Protein AF-A0A850PLF6-F1 (afdb_monomer)

Solvent-accessible surface area (backbone atoms only — not comparable to full-atom values): 18484 Å² total; per-residue (Å²): 132,79,55,67,37,75,74,41,68,68,59,59,70,62,49,49,52,43,30,33,49,17,45,71,61,31,77,60,80,58,26,70,63,42,65,50,71,28,70,61,78,73,41,82,42,82,77,42,63,55,25,41,52,63,44,75,34,45,38,42,48,78,48,74,47,96,87,49,32,36,40,39,39,40,37,43,36,41,33,31,36,31,69,86,13,52,52,32,34,38,37,38,35,43,34,40,36,28,41,69,87,70,45,76,76,46,52,52,53,50,73,50,76,45,72,62,47,74,66,59,40,41,59,46,18,34,41,78,37,72,78,55,100,69,38,33,61,35,63,48,57,73,48,102,78,72,50,37,61,65,74,40,62,38,46,37,48,36,48,46,53,50,36,51,27,39,33,71,48,46,58,88,81,35,79,54,61,77,74,67,84,80,44,71,67,64,52,55,52,52,53,49,52,53,51,50,53,52,50,51,52,51,50,50,55,50,50,54,51,52,53,55,50,50,53,51,52,53,53,51,52,52,54,48,54,51,52,52,49,51,54,53,52,52,44,49,71,70,53,78,48,98,59,78,64,90,65,54,66,58,54,54,50,48,51,54,52,53,49,53,52,48,56,54,50,49,60,72,75,72,53,89,84,65,64,65,55,55,54,49,25,52,51,52,26,48,52,46,48,52,52,49,62,66,70,56,75,77,62,88,91,64,80,81,68,63,58,67,59,50,49,24,55,51,49,24,53,50,55,36,52,53,56,61,53,65,75,67,61,91,84,128

Radius of gyration: 38.42 Å; Cα contacts (8 Å, |Δi|>4): 429; chains: 1; bounding box: 70×79×109 Å

Foldseek 3Di:
DDALAVPFDDPVVVLLVLLQLLLVQFPDFFFAFAWDAQPQVRDIDTFGHGWFFLDKKKFWDWDADPQGKIKIKIKIWTFTADSNSFTKIKIWIWIWIAHNVRDTPDIDIDMDMDGDDLVNLQQLQADQDDPDPGGMSHQDPDDPPGGHHGNDSHGNPRSSVSSVCSNVNNCPNGPPHPPHPPPVSVVVVVVVVVVVVVVVVVVVVVVVVVVVVVVVVVVVVVVLVVVVVVLVVVQCVPVVDDDRDPPSVVLNVVCVVLVVVVVVVCCVPQHPDPVVLVVVLVVQLVVQVVVCVVVVPPDDDDDPPCVSNVVSSVVSVVSSVVVSVVVPDPDD

Organism: NCBI:txid659824

Structure (mmCIF, N/CA/C/O backbone):
data_AF-A0A850PLF6-F1
#
_entry.id   AF-A0A850PLF6-F1
#
loop_
_atom_site.group_PDB
_atom_site.id
_atom_site.type_symbol
_atom_site.label_atom_id
_atom_site.label_alt_id
_atom_site.label_comp_id
_atom_site.label_asym_id
_atom_site.label_entity_id
_atom_site.label_seq_id
_atom_site.pdbx_PDB_ins_code
_atom_site.Cartn_x
_atom_site.Cartn_y
_atom_site.Cartn_z
_atom_site.occupancy
_atom_site.B_iso_or_equiv
_atom_site.auth_seq_id
_atom_site.auth_comp_id
_atom_site.auth_asym_id
_atom_site.auth_atom_id
_atom_site.pdbx_PDB_model_num
ATOM 1 N N . MET A 1 1 ? -12.782 1.672 40.488 1.00 55.28 1 MET A N 1
ATOM 2 C CA . MET A 1 1 ? -13.134 0.470 39.700 1.00 55.28 1 MET A CA 1
ATOM 3 C C . MET A 1 1 ? -12.798 0.773 38.252 1.00 55.28 1 MET A C 1
ATOM 5 O O . MET A 1 1 ? -13.315 1.761 37.753 1.00 55.28 1 MET A O 1
ATOM 9 N N . GLY A 1 2 ? -11.899 0.010 37.623 1.00 65.19 2 GLY A N 1
ATOM 10 C CA . GLY A 1 2 ? -11.526 0.240 36.222 1.00 65.19 2 GLY A CA 1
ATOM 11 C C . GLY A 1 2 ? -12.644 -0.142 35.248 1.00 65.19 2 GLY A C 1
ATOM 12 O O . GLY A 1 2 ? -13.463 -1.028 35.544 1.00 65.19 2 GLY A O 1
ATOM 13 N N . SER A 1 3 ? -12.693 0.525 34.096 1.00 80.19 3 SER A N 1
ATOM 14 C CA . SER A 1 3 ? -13.673 0.237 33.039 1.00 80.19 3 SER A CA 1
ATOM 15 C C . SER A 1 3 ? -13.569 -1.220 32.543 1.00 80.19 3 SER A C 1
ATOM 17 O O . SER A 1 3 ? -12.580 -1.915 32.790 1.00 80.19 3 SER A O 1
ATOM 19 N N . SER A 1 4 ? -14.614 -1.738 31.877 1.00 84.00 4 SER A N 1
ATOM 20 C CA . SER A 1 4 ? -14.550 -3.072 31.235 1.00 84.00 4 SER A CA 1
ATOM 21 C C . SER A 1 4 ? -13.393 -3.148 30.233 1.00 84.00 4 SER A C 1
ATOM 23 O O . SER A 1 4 ? -12.669 -4.140 30.185 1.00 84.00 4 SER A O 1
ATOM 25 N N . TYR A 1 5 ? -13.177 -2.054 29.504 1.00 86.94 5 TYR A N 1
ATOM 26 C CA . TYR A 1 5 ? -12.120 -1.920 28.514 1.00 86.94 5 TYR A CA 1
ATOM 27 C C . TYR A 1 5 ? -10.721 -2.020 29.135 1.00 86.94 5 TYR A C 1
ATOM 29 O O . TYR A 1 5 ? -9.903 -2.820 28.678 1.00 86.94 5 TYR A O 1
ATOM 37 N N . GLU A 1 6 ? -10.460 -1.290 30.228 1.00 85.06 6 GLU A N 1
ATOM 38 C CA . GLU A 1 6 ? -9.182 -1.343 30.959 1.00 85.06 6 GLU A CA 1
ATOM 39 C C . GLU A 1 6 ? -8.822 -2.760 31.415 1.00 85.06 6 GLU A C 1
ATOM 41 O O . GLU A 1 6 ? -7.654 -3.146 31.370 1.00 85.06 6 GLU A O 1
ATOM 46 N N . ARG A 1 7 ? -9.830 -3.543 31.819 1.00 88.75 7 ARG A N 1
ATOM 47 C CA . ARG A 1 7 ? -9.666 -4.928 32.281 1.00 88.75 7 ARG A CA 1
ATOM 48 C C . ARG A 1 7 ? -9.483 -5.940 31.148 1.00 88.75 7 ARG A C 1
ATOM 50 O O . ARG A 1 7 ? -9.015 -7.047 31.410 1.00 88.75 7 ARG A O 1
ATOM 57 N N . SER A 1 8 ? -9.841 -5.587 29.915 1.00 90.88 8 SER A N 1
ATOM 58 C CA . SER A 1 8 ? -9.679 -6.471 28.760 1.00 90.88 8 SER A CA 1
ATOM 59 C C . SER A 1 8 ? -8.217 -6.554 28.297 1.00 90.88 8 SER A C 1
ATOM 61 O O . SER A 1 8 ? -7.423 -5.625 28.494 1.00 90.88 8 SER A O 1
ATOM 63 N N . ARG A 1 9 ? -7.854 -7.681 27.676 1.00 92.38 9 ARG A N 1
ATOM 64 C CA . ARG A 1 9 ? -6.558 -7.895 27.017 1.00 92.38 9 ARG A CA 1
ATOM 65 C C . ARG A 1 9 ? -6.772 -7.951 25.512 1.00 92.38 9 ARG A C 1
ATOM 67 O O . ARG A 1 9 ? -7.780 -8.493 25.070 1.00 92.38 9 ARG A O 1
ATOM 74 N N . LEU A 1 10 ? -5.827 -7.392 24.763 1.00 93.56 10 LEU A N 1
ATOM 75 C CA . LEU A 1 10 ? -5.796 -7.548 23.318 1.00 93.56 10 LEU A CA 1
ATOM 76 C C . LEU A 1 10 ? -5.342 -8.976 22.989 1.00 93.56 10 LEU A C 1
ATOM 78 O O . LEU A 1 10 ? -4.284 -9.401 23.450 1.00 93.56 10 LEU A O 1
ATOM 82 N N . ASP A 1 11 ? -6.139 -9.702 22.210 1.00 95.81 11 ASP A N 1
ATOM 83 C CA . ASP A 1 11 ? -5.764 -11.001 21.647 1.00 95.81 11 ASP A CA 1
ATOM 84 C C . ASP A 1 11 ? -5.216 -10.796 20.232 1.00 95.81 11 ASP A C 1
ATOM 86 O O . ASP A 1 11 ? -5.907 -10.962 19.226 1.00 95.81 11 ASP A O 1
ATOM 90 N N . GLN A 1 12 ? -3.969 -10.335 20.166 1.00 94.00 12 GLN A N 1
ATOM 91 C CA . GLN A 1 12 ? -3.316 -10.028 18.899 1.00 94.00 12 GLN A CA 1
ATOM 92 C C . GLN A 1 12 ? -3.208 -11.244 17.959 1.00 94.00 12 GLN A C 1
ATOM 94 O O . GLN A 1 12 ? -3.542 -11.084 16.784 1.00 94.00 12 GLN A O 1
ATOM 99 N N . PRO A 1 13 ? -2.856 -12.461 18.426 1.00 96.56 13 PRO A N 1
ATOM 100 C CA . PRO A 1 13 ? -2.861 -13.645 17.567 1.00 96.56 13 PRO A CA 1
ATOM 101 C C . PRO A 1 13 ? -4.221 -13.924 16.916 1.00 96.56 13 PRO A C 1
ATOM 103 O O . PRO A 1 13 ? -4.273 -14.294 15.743 1.00 96.56 13 PRO A O 1
ATOM 106 N N . ALA A 1 14 ? -5.330 -13.725 17.638 1.00 97.12 14 ALA A N 1
ATOM 107 C CA . ALA A 1 14 ? -6.665 -13.898 17.067 1.00 97.12 14 ALA A CA 1
ATOM 108 C C . ALA A 1 14 ? -6.969 -12.861 15.972 1.00 97.12 14 ALA A C 1
ATOM 110 O O . ALA A 1 14 ? -7.524 -13.215 14.928 1.00 97.12 14 ALA A O 1
ATOM 111 N N . VAL A 1 15 ? -6.572 -11.601 16.181 1.00 97.50 15 VAL A N 1
ATOM 112 C CA . VAL A 1 15 ? -6.724 -10.520 15.191 1.00 97.50 15 VAL A CA 1
ATOM 113 C C . VAL A 1 15 ? -5.896 -10.807 13.935 1.00 97.50 15 VAL A C 1
ATOM 115 O O . VAL A 1 15 ? -6.415 -10.715 12.822 1.00 97.50 15 VAL A O 1
ATOM 118 N N . GLU A 1 16 ? -4.636 -11.211 14.093 1.00 97.19 16 GLU A N 1
ATOM 119 C CA . GLU A 1 16 ? -3.743 -11.558 12.980 1.00 97.19 16 GLU A CA 1
ATOM 120 C C . GLU A 1 16 ? -4.257 -12.771 12.195 1.00 97.19 16 GLU A C 1
ATOM 122 O O . GLU A 1 16 ? -4.298 -12.752 10.963 1.00 97.19 16 GLU A O 1
ATOM 127 N N . HIS A 1 17 ? -4.722 -13.810 12.891 1.00 98.12 17 HIS A N 1
ATOM 128 C CA . HIS A 1 17 ? -5.338 -14.971 12.253 1.00 98.12 17 HIS A CA 1
ATOM 129 C C . HIS A 1 17 ? -6.597 -14.585 11.461 1.00 98.12 17 HIS A C 1
ATOM 131 O O . HIS A 1 17 ? -6.783 -15.033 10.326 1.00 98.12 17 HIS A O 1
ATOM 137 N N . LEU A 1 18 ? -7.450 -13.716 12.012 1.00 98.44 18 LEU A N 1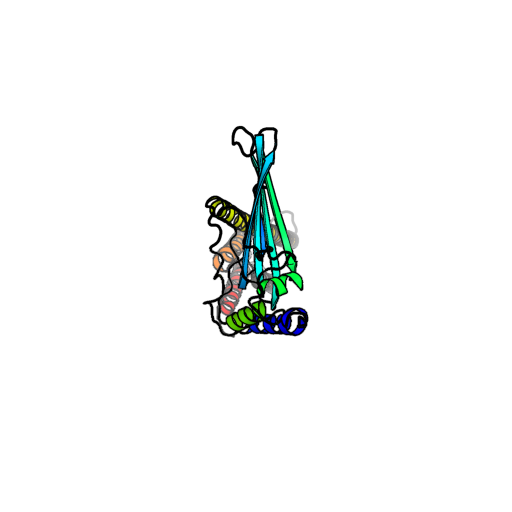
ATOM 138 C CA . LEU A 1 18 ? -8.633 -13.230 11.306 1.00 98.44 18 LEU A CA 1
ATOM 139 C C . LEU A 1 18 ? -8.262 -12.391 10.075 1.00 98.44 18 LEU A C 1
ATOM 141 O O . LEU A 1 18 ? -8.912 -12.530 9.040 1.00 98.44 18 LEU A O 1
ATOM 145 N N . ALA A 1 19 ? -7.210 -11.574 10.147 1.00 98.06 19 ALA A N 1
ATOM 146 C CA . ALA A 1 19 ? -6.714 -10.815 9.001 1.00 98.06 19 ALA A CA 1
ATOM 147 C C . ALA A 1 19 ? -6.241 -11.735 7.864 1.00 98.06 19 ALA A C 1
ATOM 149 O O . ALA A 1 19 ? -6.588 -11.511 6.702 1.00 98.06 19 ALA A O 1
ATOM 150 N N . GLN A 1 20 ? -5.544 -12.827 8.194 1.00 98.31 20 GLN A N 1
ATOM 151 C CA . GLN A 1 20 ? -5.157 -13.854 7.221 1.00 98.31 20 GLN A CA 1
ATOM 152 C C . GLN A 1 20 ? -6.365 -14.544 6.584 1.00 98.31 20 GLN A C 1
ATOM 154 O O . GLN A 1 20 ? -6.385 -14.754 5.369 1.00 98.31 20 GLN A O 1
ATOM 159 N N . LEU A 1 21 ? -7.385 -14.887 7.377 1.00 98.19 21 LEU A N 1
ATOM 160 C CA . LEU A 1 21 ? -8.622 -15.459 6.846 1.00 98.19 21 LEU A CA 1
ATOM 161 C C . LEU A 1 21 ? -9.345 -14.470 5.928 1.00 98.19 21 LEU A C 1
ATOM 163 O O . LEU A 1 21 ? -9.740 -14.845 4.824 1.00 98.19 21 LEU A O 1
ATOM 167 N N . ALA A 1 22 ? -9.478 -13.213 6.354 1.00 97.50 22 ALA A N 1
ATOM 168 C CA . ALA A 1 22 ? -10.126 -12.163 5.579 1.00 97.50 22 ALA A CA 1
ATOM 169 C C . ALA A 1 22 ? -9.425 -11.954 4.231 1.00 97.50 22 ALA A C 1
ATOM 171 O O . ALA A 1 22 ? -10.089 -11.988 3.201 1.00 97.50 22 ALA A O 1
ATOM 172 N N . ALA A 1 23 ? -8.093 -11.843 4.215 1.00 96.69 23 ALA A N 1
ATOM 173 C CA . ALA A 1 23 ? -7.316 -11.659 2.988 1.00 96.69 23 ALA A CA 1
ATOM 174 C C . ALA A 1 23 ? -7.468 -12.816 1.984 1.00 96.69 23 ALA A C 1
ATOM 176 O O . ALA A 1 23 ? -7.440 -12.596 0.775 1.00 96.69 23 ALA A O 1
ATOM 177 N N . ARG A 1 24 ? -7.637 -14.053 2.470 1.00 96.75 24 ARG A N 1
ATOM 178 C CA . ARG A 1 24 ? -7.756 -15.247 1.617 1.00 96.75 24 ARG A CA 1
ATOM 179 C C . ARG A 1 24 ? -9.170 -15.498 1.104 1.00 96.75 24 ARG A C 1
ATOM 181 O O . ARG A 1 24 ? -9.320 -16.028 0.008 1.00 96.75 24 ARG A O 1
ATOM 188 N N . ALA A 1 25 ? -10.184 -15.189 1.909 1.00 96.44 25 ALA A N 1
ATOM 189 C CA . ALA A 1 25 ? -11.566 -15.589 1.644 1.00 96.44 25 ALA A CA 1
ATOM 190 C C . ALA A 1 25 ? -12.487 -14.431 1.233 1.00 96.44 25 ALA A C 1
ATOM 192 O O . ALA A 1 25 ? -13.608 -14.683 0.790 1.00 96.44 25 ALA A O 1
ATOM 193 N N . THR A 1 26 ? -12.049 -13.175 1.367 1.00 96.19 26 THR A N 1
ATOM 194 C CA . THR A 1 26 ? -12.872 -12.024 0.986 1.00 96.19 26 THR A CA 1
ATOM 195 C C . THR A 1 26 ? -13.175 -11.999 -0.513 1.00 96.19 26 THR A C 1
ATOM 197 O O . THR A 1 26 ? -12.315 -12.252 -1.354 1.00 96.19 26 THR A O 1
ATOM 200 N N . SER A 1 27 ? -14.407 -11.623 -0.856 1.00 94.44 27 SER A N 1
ATOM 201 C CA . SER A 1 27 ? -14.807 -11.288 -2.226 1.00 94.44 27 SER A CA 1
ATOM 202 C C . SER A 1 27 ? -14.593 -9.808 -2.568 1.00 94.44 27 SER A C 1
ATOM 204 O O . SER A 1 27 ? -14.878 -9.391 -3.692 1.00 94.44 27 SER A O 1
ATOM 206 N N . VAL A 1 28 ? -14.151 -8.981 -1.611 1.00 93.00 28 VAL A N 1
ATOM 207 C CA . VAL A 1 28 ? -13.899 -7.554 -1.844 1.00 93.00 28 VAL A CA 1
ATOM 208 C C . VAL A 1 28 ? -12.662 -7.415 -2.722 1.00 93.00 28 VAL A C 1
ATOM 210 O O . VAL A 1 28 ? -11.604 -7.959 -2.418 1.00 93.00 28 VAL A O 1
ATOM 213 N N . THR A 1 29 ? -12.765 -6.653 -3.808 1.00 92.44 29 THR A N 1
ATOM 214 C CA . THR A 1 29 ? -11.599 -6.362 -4.652 1.00 92.44 29 THR A CA 1
ATOM 215 C C . THR A 1 29 ? -10.624 -5.457 -3.889 1.00 92.44 29 THR A C 1
ATOM 217 O O . THR A 1 29 ? -11.064 -4.425 -3.373 1.00 92.44 29 THR A O 1
ATOM 220 N N . PRO A 1 30 ? -9.325 -5.804 -3.795 1.00 92.56 30 PRO A N 1
ATOM 221 C CA . PRO A 1 30 ? -8.354 -4.952 -3.123 1.00 92.56 30 PRO A CA 1
ATOM 222 C C . PRO A 1 30 ? -8.211 -3.616 -3.856 1.00 92.56 30 PRO A C 1
ATOM 224 O O . PRO A 1 30 ? -8.282 -3.545 -5.087 1.00 92.56 30 PRO A O 1
ATOM 227 N N . ALA A 1 31 ? -7.966 -2.557 -3.090 1.00 89.31 31 ALA A N 1
ATOM 228 C CA . ALA A 1 31 ? -7.541 -1.279 -3.624 1.00 89.31 31 ALA A CA 1
ATOM 229 C C . ALA A 1 31 ? -6.233 -1.454 -4.418 1.00 89.31 31 ALA A C 1
ATOM 231 O O . ALA A 1 31 ? -5.409 -2.322 -4.093 1.00 89.31 31 ALA A O 1
ATOM 232 N N . PRO A 1 32 ? -6.024 -0.644 -5.471 1.00 87.06 32 PRO A N 1
ATOM 233 C CA . PRO A 1 32 ? -4.774 -0.660 -6.207 1.00 87.06 32 PRO A CA 1
ATOM 234 C C . PRO A 1 32 ? -3.614 -0.181 -5.322 1.00 87.06 32 PRO A C 1
ATOM 236 O O . PRO A 1 32 ? -3.776 0.230 -4.177 1.00 87.06 32 PRO A O 1
ATOM 239 N N . VAL A 1 33 ? -2.414 -0.236 -5.887 1.00 88.62 33 VAL A N 1
ATOM 240 C CA . VAL A 1 33 ? -1.171 0.192 -5.241 1.00 88.62 33 VAL A CA 1
ATOM 241 C C . VAL A 1 33 ? -1.285 1.627 -4.691 1.00 88.62 33 VAL A C 1
ATOM 243 O O . VAL A 1 33 ? -1.649 2.534 -5.444 1.00 88.62 33 VAL A O 1
ATOM 246 N N . LEU A 1 34 ? -0.934 1.835 -3.414 1.00 89.12 34 LEU A N 1
ATOM 247 C CA . LEU A 1 34 ? -0.814 3.167 -2.807 1.00 89.12 34 LEU A CA 1
ATOM 248 C C . LEU A 1 34 ? 0.521 3.793 -3.212 1.00 89.12 34 LEU A C 1
ATOM 250 O O . LEU A 1 34 ? 1.583 3.207 -2.982 1.00 89.12 34 LEU A O 1
ATOM 254 N N . ASN A 1 35 ? 0.467 4.993 -3.783 1.00 89.50 35 ASN A N 1
ATOM 255 C CA . ASN A 1 35 ? 1.635 5.723 -4.267 1.00 89.50 35 ASN A CA 1
ATOM 256 C C . ASN A 1 35 ? 1.516 7.199 -3.893 1.00 89.50 35 ASN A C 1
ATOM 258 O O . ASN A 1 35 ? 0.404 7.710 -3.775 1.00 89.50 35 ASN A O 1
ATOM 262 N N . TYR A 1 36 ? 2.651 7.887 -3.829 1.00 87.94 36 TYR A N 1
ATOM 263 C CA . TYR A 1 36 ? 2.704 9.347 -3.806 1.00 87.94 36 TYR A CA 1
ATOM 264 C C . TYR A 1 36 ? 3.837 9.861 -4.703 1.00 87.94 36 TYR A C 1
ATOM 266 O O . TYR A 1 36 ? 4.685 9.094 -5.174 1.00 87.94 36 TYR A O 1
ATOM 274 N N . VAL A 1 37 ? 3.821 11.165 -4.974 1.00 86.56 37 VAL A N 1
ATOM 275 C CA . VAL A 1 37 ? 4.911 11.861 -5.665 1.00 86.56 37 VAL A CA 1
ATOM 276 C C . VA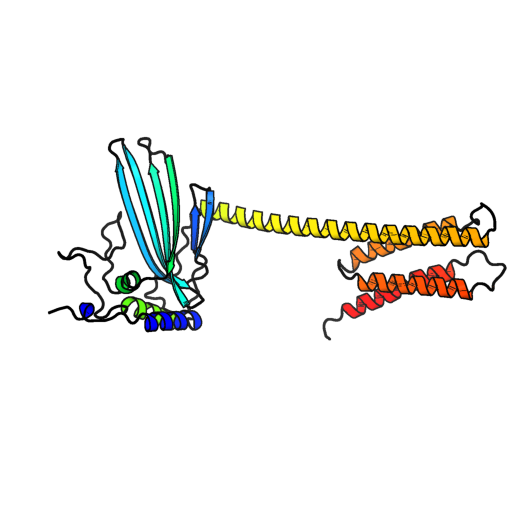L A 1 37 ? 5.777 12.506 -4.607 1.00 86.56 37 VAL A C 1
ATOM 278 O O . VAL A 1 37 ? 5.289 13.344 -3.862 1.00 86.56 37 VAL A O 1
ATOM 281 N N . ASN A 1 38 ? 7.056 12.149 -4.579 1.00 87.56 38 ASN A N 1
ATOM 282 C CA . ASN A 1 38 ? 8.027 12.917 -3.825 1.00 87.56 38 ASN A CA 1
ATOM 283 C C . ASN A 1 38 ? 8.369 14.169 -4.639 1.00 87.56 38 ASN A C 1
ATOM 285 O O . ASN A 1 38 ? 9.074 14.080 -5.647 1.00 87.56 38 ASN A O 1
ATOM 289 N N . ARG A 1 39 ? 7.830 15.322 -4.243 1.00 85.25 39 ARG A N 1
ATOM 290 C CA . ARG A 1 39 ? 7.983 16.612 -4.928 1.00 85.25 39 ARG A CA 1
ATOM 291 C C . ARG A 1 39 ? 9.397 17.161 -4.809 1.00 85.25 39 ARG A C 1
ATOM 293 O O . ARG A 1 39 ? 9.897 17.733 -5.778 1.00 85.25 39 ARG A O 1
ATOM 300 N N . GLY A 1 40 ? 10.057 16.933 -3.673 1.00 84.12 40 GLY A N 1
ATOM 301 C CA . GLY A 1 40 ? 11.459 17.303 -3.467 1.00 84.12 40 GLY A CA 1
ATOM 302 C C . GLY A 1 40 ? 12.395 16.580 -4.440 1.00 84.12 40 GLY A C 1
ATOM 303 O O . GLY A 1 40 ? 13.249 17.198 -5.074 1.00 84.12 40 GLY A O 1
ATOM 304 N N . GLU A 1 41 ? 12.184 15.278 -4.631 1.00 86.19 41 GLU A N 1
ATOM 305 C CA . GLU A 1 41 ? 13.008 14.423 -5.497 1.00 86.19 41 GLU A CA 1
ATOM 306 C C . GLU A 1 41 ? 12.457 14.265 -6.926 1.00 86.19 41 GLU A C 1
ATOM 308 O O . GLU A 1 41 ? 13.108 13.667 -7.783 1.00 86.19 41 GLU A O 1
ATOM 313 N N . LYS A 1 42 ? 11.258 14.792 -7.196 1.00 84.25 42 LYS A N 1
ATOM 314 C CA . LYS A 1 42 ? 10.525 14.690 -8.471 1.00 84.25 42 LYS A CA 1
ATOM 315 C C . LYS A 1 42 ? 10.375 13.252 -8.984 1.00 84.25 42 LYS A C 1
ATOM 317 O O . LYS A 1 42 ? 10.522 12.999 -10.182 1.00 84.25 42 LYS A O 1
ATOM 322 N N . ARG A 1 43 ? 10.074 12.304 -8.094 1.00 84.75 43 ARG A N 1
ATOM 323 C CA . ARG A 1 43 ? 9.902 10.882 -8.444 1.00 84.75 43 ARG A CA 1
ATOM 324 C C . ARG A 1 43 ? 8.631 10.281 -7.866 1.00 84.75 43 ARG A C 1
ATOM 326 O O . ARG A 1 43 ? 8.082 10.794 -6.893 1.00 84.75 43 ARG A O 1
ATOM 333 N N . TYR A 1 44 ? 8.216 9.146 -8.423 1.00 83.81 44 TYR A N 1
ATOM 334 C CA . TYR A 1 44 ? 7.196 8.316 -7.795 1.00 83.81 44 TYR A CA 1
ATOM 335 C C . TYR A 1 44 ? 7.769 7.430 -6.726 1.00 83.81 44 TYR A C 1
ATOM 337 O O . TYR A 1 44 ? 8.840 6.837 -6.872 1.00 83.81 44 TYR A O 1
ATOM 345 N N . VAL A 1 45 ? 6.960 7.267 -5.693 1.00 88.31 45 VAL A N 1
ATOM 346 C CA . VAL A 1 45 ? 7.219 6.308 -4.645 1.00 88.31 45 VAL A CA 1
ATOM 347 C C . VAL A 1 45 ? 5.988 5.433 -4.486 1.00 88.31 45 VAL A C 1
ATOM 349 O O . VAL A 1 45 ? 4.880 5.900 -4.217 1.00 88.31 45 VAL A O 1
ATOM 352 N N . ARG A 1 46 ? 6.200 4.136 -4.688 1.00 91.19 46 ARG A N 1
ATOM 353 C CA . ARG A 1 46 ? 5.224 3.091 -4.398 1.00 91.19 46 ARG A CA 1
ATOM 354 C C . ARG A 1 46 ? 5.361 2.705 -2.929 1.00 91.19 46 ARG A C 1
ATOM 356 O O . ARG A 1 46 ? 6.435 2.268 -2.530 1.00 91.19 46 ARG A O 1
ATOM 363 N N . VAL A 1 47 ? 4.278 2.829 -2.166 1.00 92.19 47 VAL A N 1
ATOM 364 C CA . VAL A 1 47 ? 4.273 2.616 -0.710 1.00 92.19 47 VAL A CA 1
ATOM 365 C C . VAL A 1 47 ? 3.671 1.261 -0.351 1.00 92.19 47 VAL A C 1
ATOM 367 O O . VAL A 1 47 ? 4.333 0.442 0.276 1.00 92.19 47 VAL A O 1
ATOM 370 N N . LEU A 1 48 ? 2.443 0.980 -0.801 1.00 92.00 48 LEU A N 1
ATOM 371 C CA . LEU A 1 48 ? 1.759 -0.297 -0.552 1.00 92.00 48 LEU A CA 1
ATOM 372 C C . LEU A 1 48 ? 1.380 -0.976 -1.861 1.00 92.00 48 LEU A C 1
ATOM 374 O O . LEU A 1 48 ? 0.957 -0.318 -2.805 1.00 92.00 48 LEU A O 1
ATOM 378 N N . GLY A 1 49 ? 1.485 -2.307 -1.916 1.00 90.88 49 GLY A N 1
ATOM 379 C CA . GLY A 1 49 ? 0.889 -3.114 -2.987 1.00 90.88 49 GLY A CA 1
ATOM 380 C C . GLY A 1 49 ? -0.648 -3.132 -2.947 1.00 90.88 49 GLY A C 1
ATOM 381 O O . GLY A 1 49 ? -1.253 -2.304 -2.270 1.00 90.88 49 GLY A O 1
ATOM 382 N N . PRO A 1 50 ? -1.298 -4.056 -3.678 1.00 93.06 50 PRO A N 1
ATOM 383 C CA . PRO A 1 50 ? -2.737 -4.275 -3.541 1.00 93.06 50 PRO A CA 1
ATOM 384 C C . PRO A 1 50 ? -3.115 -4.574 -2.084 1.00 93.06 50 PRO A C 1
ATOM 386 O O . PRO A 1 50 ? -2.468 -5.405 -1.444 1.00 93.06 50 PRO A O 1
ATOM 389 N N . HIS A 1 51 ? -4.130 -3.886 -1.562 1.00 95.25 51 HIS A N 1
ATOM 390 C CA . HIS A 1 51 ? -4.472 -3.912 -0.135 1.00 95.25 51 HIS A CA 1
ATOM 391 C C . HIS A 1 51 ? -5.964 -3.649 0.109 1.00 95.25 51 HIS A C 1
ATOM 393 O O . HIS A 1 51 ? -6.651 -3.101 -0.748 1.00 95.25 51 HIS A O 1
ATOM 399 N N . TRP A 1 52 ? -6.472 -3.996 1.291 1.00 96.06 52 TRP A N 1
ATOM 400 C CA . TRP A 1 52 ? -7.797 -3.577 1.758 1.00 96.06 52 TRP A CA 1
ATOM 401 C C . TRP A 1 52 ? -7.650 -2.561 2.878 1.00 96.06 52 TRP A C 1
ATOM 403 O O . TRP A 1 52 ? -6.973 -2.820 3.868 1.00 96.06 52 TRP A O 1
ATOM 413 N N . VAL A 1 53 ? -8.282 -1.403 2.716 1.00 94.62 53 VAL A N 1
ATOM 414 C CA . VAL A 1 53 ? -8.217 -0.312 3.690 1.00 94.62 53 VAL A CA 1
ATOM 415 C C . VAL A 1 53 ? -9.194 -0.603 4.823 1.00 94.62 53 VAL A C 1
ATOM 417 O O . VAL A 1 53 ? -10.383 -0.806 4.579 1.00 94.62 53 VAL A O 1
ATOM 420 N N . LEU A 1 54 ? -8.687 -0.611 6.052 1.00 94.75 54 LEU A N 1
ATOM 421 C CA . LEU A 1 54 ? -9.485 -0.703 7.273 1.00 94.75 54 LEU A CA 1
ATOM 422 C C . LEU A 1 54 ? -9.815 0.689 7.804 1.00 94.75 54 LEU 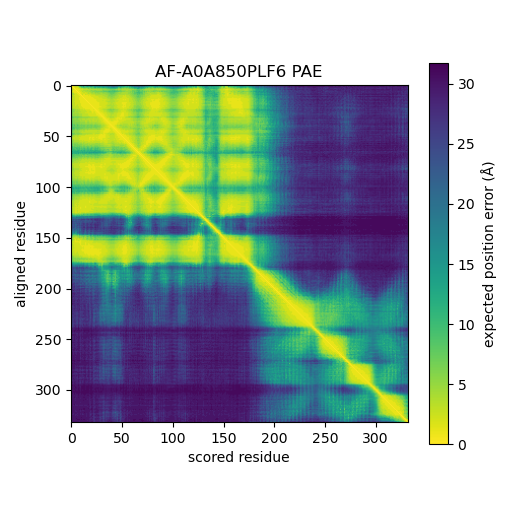A C 1
ATOM 424 O O . LEU A 1 54 ? -10.936 0.947 8.233 1.00 94.75 54 LEU A O 1
ATOM 428 N N . ASP A 1 55 ? -8.841 1.594 7.751 1.00 91.12 55 ASP A N 1
ATOM 429 C CA . ASP A 1 55 ? -9.006 2.975 8.178 1.00 91.12 55 ASP A CA 1
ATOM 430 C C . ASP A 1 55 ? -8.069 3.902 7.409 1.00 91.12 55 ASP A C 1
ATOM 432 O O . ASP A 1 55 ? -7.036 3.482 6.882 1.00 91.12 55 ASP A O 1
ATOM 436 N N . ARG A 1 56 ? -8.434 5.179 7.378 1.00 86.94 56 ARG A N 1
ATOM 437 C CA . ARG A 1 56 ? -7.596 6.261 6.885 1.00 86.94 56 ARG A CA 1
ATOM 438 C C . ARG A 1 56 ? -7.680 7.426 7.857 1.00 86.94 56 ARG A C 1
ATOM 440 O O . ARG A 1 56 ? -8.776 7.896 8.163 1.00 86.94 56 ARG A O 1
ATOM 447 N N . ARG A 1 57 ? -6.528 7.914 8.297 1.00 84.25 57 ARG A N 1
ATOM 448 C CA . ARG A 1 57 ? -6.413 9.067 9.186 1.00 84.25 57 ARG A CA 1
ATOM 449 C C . ARG A 1 57 ? -5.556 10.115 8.502 1.00 84.25 57 ARG A C 1
ATOM 451 O O . ARG A 1 57 ? -4.544 9.792 7.904 1.00 84.25 57 ARG A O 1
ATOM 458 N N . MET A 1 58 ? -5.990 11.365 8.563 1.00 79.19 58 MET A N 1
ATOM 459 C CA . MET A 1 58 ? -5.215 12.487 8.043 1.00 79.19 58 MET A CA 1
ATOM 460 C C . MET A 1 58 ? -4.966 13.463 9.172 1.00 79.19 58 MET A C 1
ATOM 462 O O . MET A 1 58 ? -5.924 13.829 9.852 1.00 79.19 58 MET A O 1
ATOM 466 N N . GLU A 1 59 ? -3.725 13.897 9.336 1.00 78.50 59 GLU A N 1
ATOM 467 C CA . GLU A 1 59 ? -3.304 14.949 10.247 1.00 78.50 59 GLU A CA 1
ATOM 468 C C . GLU A 1 59 ? -2.710 16.107 9.453 1.00 78.50 59 GLU A C 1
ATOM 470 O O . GLU A 1 59 ? -1.873 15.923 8.583 1.00 78.50 59 GLU A O 1
ATOM 475 N N . ASN A 1 60 ? -3.161 17.318 9.763 1.00 78.69 60 ASN A N 1
ATOM 476 C CA . ASN A 1 60 ? -2.627 18.539 9.189 1.00 78.69 60 ASN A CA 1
ATOM 477 C C . ASN A 1 60 ? -2.131 19.390 10.351 1.00 78.69 60 ASN A C 1
ATOM 479 O O . ASN A 1 60 ? -2.865 19.612 11.318 1.00 78.69 60 ASN A O 1
ATOM 483 N N . SER A 1 61 ? -0.904 19.875 10.259 1.00 79.38 61 SER A N 1
ATOM 484 C CA . SER A 1 61 ? -0.345 20.826 11.202 1.00 79.38 61 SER A CA 1
ATOM 485 C C . SER A 1 61 ? 0.162 22.040 10.439 1.00 79.38 61 SER A C 1
ATOM 487 O O . SER A 1 61 ? 0.701 21.929 9.344 1.00 79.38 61 SER A O 1
ATOM 489 N N . GLU A 1 62 ? -0.069 23.215 11.010 1.00 81.25 62 GLU A N 1
ATOM 490 C CA . GLU A 1 62 ? 0.409 24.473 10.454 1.00 81.25 62 GLU A CA 1
ATOM 491 C C . GLU A 1 62 ? 1.114 25.237 11.567 1.00 81.25 62 GLU A C 1
ATOM 493 O O . GLU A 1 62 ? 0.534 25.461 12.640 1.00 81.25 62 GLU A O 1
ATOM 498 N N . LEU A 1 63 ? 2.347 25.650 11.299 1.00 83.50 63 LEU A N 1
ATOM 499 C CA . LEU A 1 63 ? 3.153 26.483 12.171 1.00 83.50 63 LEU A CA 1
ATOM 500 C C . LEU A 1 63 ? 3.524 27.763 11.424 1.00 83.50 63 LEU A C 1
ATOM 502 O O . LEU A 1 63 ? 3.971 27.736 10.283 1.00 83.50 63 LEU A O 1
ATOM 506 N N . LYS A 1 64 ? 3.343 28.915 12.072 1.00 85.75 64 LYS A N 1
ATOM 507 C CA . LYS A 1 64 ? 3.776 30.205 11.531 1.00 85.75 64 LYS A CA 1
ATOM 508 C C . LYS A 1 64 ? 4.947 30.725 12.349 1.00 85.75 64 LYS A C 1
ATOM 510 O O . LYS A 1 64 ? 4.793 31.022 13.532 1.00 85.75 64 LYS A O 1
ATOM 515 N N . ALA A 1 65 ? 6.103 30.850 11.712 1.00 82.94 65 ALA A N 1
ATOM 516 C CA . ALA A 1 65 ? 7.306 31.363 12.341 1.00 82.94 65 ALA A CA 1
ATOM 517 C C . ALA A 1 65 ? 7.269 32.907 12.462 1.00 82.94 65 ALA A C 1
ATOM 519 O O . ALA A 1 65 ? 6.622 33.584 11.651 1.00 82.94 65 ALA A O 1
ATOM 520 N N . PRO A 1 66 ? 7.985 33.508 13.438 1.00 82.62 66 PRO A N 1
ATOM 521 C CA . PRO A 1 66 ? 8.014 34.965 13.639 1.00 82.62 66 PRO A CA 1
ATOM 522 C C . PRO A 1 66 ? 8.540 35.763 12.437 1.00 82.62 66 PRO A C 1
ATOM 524 O O . PRO A 1 66 ? 8.165 36.914 12.240 1.00 82.62 66 PRO A O 1
ATOM 527 N N . ASN A 1 67 ? 9.385 35.145 11.610 1.00 84.56 67 ASN A N 1
ATOM 528 C CA . ASN A 1 67 ? 9.928 35.720 10.375 1.00 84.56 67 ASN A CA 1
ATOM 529 C C . ASN A 1 67 ? 8.935 35.675 9.191 1.00 84.56 67 ASN A C 1
ATOM 531 O O . ASN A 1 67 ? 9.303 36.013 8.067 1.00 84.56 67 ASN A O 1
ATOM 535 N N . GLY A 1 68 ? 7.688 35.253 9.429 1.00 84.50 68 GLY A N 1
ATOM 536 C CA . GLY A 1 68 ? 6.613 35.214 8.441 1.00 84.50 68 GLY A CA 1
ATOM 537 C C . GLY A 1 68 ? 6.579 33.958 7.571 1.00 84.50 68 GLY A C 1
ATOM 538 O O . GLY A 1 68 ? 5.682 33.860 6.734 1.00 84.50 68 GLY A O 1
ATOM 539 N N . TYR A 1 69 ? 7.507 33.016 7.760 1.00 87.38 69 TYR A N 1
ATOM 540 C CA . TYR A 1 69 ? 7.440 31.707 7.112 1.00 87.38 69 TYR A CA 1
ATOM 541 C C . TYR A 1 69 ? 6.286 30.883 7.693 1.00 87.38 69 TYR A C 1
ATOM 543 O O . TYR A 1 69 ? 5.948 31.007 8.875 1.00 87.38 69 TYR A O 1
ATOM 551 N N . LYS A 1 70 ? 5.680 30.049 6.852 1.00 88.81 70 LYS A N 1
ATOM 552 C CA . LYS A 1 70 ? 4.676 29.063 7.248 1.00 88.81 70 LYS A CA 1
ATOM 553 C C . LYS A 1 70 ? 5.219 27.671 6.944 1.00 88.81 70 LYS A C 1
ATOM 555 O O . LYS A 1 70 ? 5.698 27.437 5.841 1.00 88.81 70 LYS A O 1
ATOM 560 N N . GLU A 1 71 ? 5.151 26.787 7.921 1.00 86.88 71 GLU A N 1
ATOM 561 C CA . GLU A 1 71 ? 5.435 25.365 7.778 1.00 86.88 71 GLU A CA 1
ATOM 562 C C . GLU A 1 71 ? 4.098 24.630 7.844 1.00 86.88 71 GLU A C 1
ATOM 564 O O . GLU A 1 71 ? 3.310 24.841 8.770 1.00 86.88 71 GLU A O 1
ATOM 569 N N . GLU A 1 72 ? 3.813 23.829 6.828 1.00 88.06 72 GLU A N 1
ATOM 570 C CA . GLU A 1 72 ? 2.631 22.977 6.756 1.00 88.06 72 GLU A CA 1
ATOM 571 C C . GLU A 1 72 ? 3.099 21.524 6.715 1.00 88.06 72 GLU A C 1
ATOM 573 O O . GLU A 1 72 ? 3.950 21.175 5.902 1.00 88.06 72 GLU A O 1
ATOM 578 N N . THR A 1 73 ? 2.560 20.683 7.593 1.00 86.12 73 THR A N 1
ATOM 579 C CA . THR A 1 73 ? 2.804 19.237 7.586 1.00 86.12 73 THR A CA 1
ATOM 580 C C . THR A 1 73 ? 1.479 18.523 7.396 1.00 86.12 73 THR A C 1
ATOM 582 O O . THR A 1 73 ? 0.557 18.713 8.190 1.00 86.12 73 THR A O 1
ATOM 585 N N . HIS A 1 74 ? 1.396 17.681 6.376 1.00 87.25 74 HIS A N 1
ATOM 586 C CA . HIS A 1 74 ? 0.253 16.835 6.065 1.00 87.25 74 HIS A CA 1
ATOM 587 C C . HIS A 1 74 ? 0.675 15.376 6.199 1.00 87.25 74 HIS A C 1
ATOM 589 O O . HIS A 1 74 ? 1.537 14.912 5.463 1.00 87.25 74 HIS A O 1
ATOM 595 N N . VAL A 1 75 ? 0.074 14.646 7.128 1.00 87.75 75 VAL A N 1
ATOM 596 C CA . VAL A 1 75 ? 0.295 13.215 7.335 1.00 87.75 75 VAL A CA 1
ATOM 597 C C . VAL A 1 75 ? -0.963 12.470 6.906 1.00 87.75 75 VAL A C 1
ATOM 599 O O . VAL A 1 75 ? -2.052 12.765 7.390 1.00 87.75 75 VAL A O 1
ATOM 602 N N . ASP A 1 76 ? -0.828 11.507 6.002 1.00 88.38 76 ASP A N 1
ATOM 603 C CA . ASP A 1 76 ? -1.895 10.598 5.576 1.00 88.38 76 ASP A CA 1
ATOM 604 C C . ASP A 1 76 ? -1.519 9.169 5.972 1.00 88.38 76 ASP A C 1
ATOM 606 O O . ASP A 1 76 ? -0.599 8.568 5.411 1.00 88.38 76 ASP A O 1
ATOM 610 N N . GLU A 1 77 ? -2.216 8.635 6.969 1.00 91.12 77 GLU A N 1
ATOM 611 C CA . GLU A 1 77 ? -2.036 7.288 7.488 1.00 91.12 77 GLU A CA 1
ATOM 612 C C . GLU A 1 77 ? -3.124 6.355 6.963 1.00 91.12 77 GLU A C 1
ATOM 614 O O . GLU A 1 77 ? -4.324 6.568 7.150 1.00 91.12 77 GLU A O 1
ATOM 619 N N . VAL A 1 78 ? -2.695 5.266 6.337 1.00 93.12 78 VAL A N 1
ATOM 620 C CA . VAL A 1 78 ? -3.548 4.217 5.792 1.00 93.12 78 VAL A CA 1
ATOM 621 C C . VAL A 1 78 ? -3.301 2.935 6.571 1.00 93.12 78 VAL A C 1
ATOM 623 O O . VAL A 1 78 ? -2.213 2.357 6.522 1.00 93.12 78 VAL A O 1
ATOM 626 N N . TYR A 1 79 ? -4.340 2.470 7.254 1.00 95.38 79 TYR A N 1
ATOM 627 C CA . TYR A 1 79 ? -4.359 1.203 7.972 1.00 95.38 79 TYR A CA 1
ATOM 628 C C . TYR A 1 79 ? -4.951 0.143 7.056 1.00 95.38 79 TYR A C 1
ATOM 630 O O . TYR A 1 79 ? -6.091 0.282 6.603 1.00 95.38 79 TYR A O 1
ATOM 638 N N . ALA A 1 80 ? -4.196 -0.911 6.764 1.00 96.94 80 ALA A N 1
ATOM 639 C CA . ALA A 1 80 ? -4.579 -1.856 5.726 1.00 96.94 80 ALA A CA 1
ATOM 640 C C . ALA A 1 80 ? -4.239 -3.315 6.045 1.00 96.94 80 ALA A C 1
ATOM 642 O O . ALA A 1 80 ? -3.337 -3.615 6.827 1.00 96.94 80 ALA A O 1
ATOM 643 N N . VAL A 1 81 ? -4.957 -4.212 5.365 1.00 97.56 81 VAL A N 1
ATOM 644 C CA . VAL A 1 81 ? -4.644 -5.641 5.244 1.00 97.56 81 VAL A CA 1
ATOM 645 C C . VAL A 1 81 ? -4.007 -5.884 3.879 1.00 97.56 81 VAL A C 1
ATOM 647 O O . VAL A 1 81 ? -4.558 -5.477 2.851 1.00 97.56 81 VAL A O 1
ATOM 650 N N . LEU A 1 82 ? -2.859 -6.554 3.856 1.00 96.62 82 LEU A N 1
ATOM 651 C CA . LEU A 1 82 ? -2.198 -6.999 2.628 1.00 96.62 82 LEU A CA 1
ATOM 652 C C . LEU A 1 82 ? -2.732 -8.355 2.150 1.00 96.62 82 LEU A C 1
ATOM 654 O O . LEU A 1 82 ? -3.397 -9.082 2.883 1.00 96.62 82 LEU A O 1
ATOM 658 N N . GLN A 1 83 ? -2.412 -8.727 0.909 1.00 95.38 83 GLN A N 1
ATOM 659 C CA . GLN A 1 83 ? -2.835 -10.009 0.321 1.00 95.38 83 GLN A CA 1
ATOM 660 C C . GLN A 1 83 ? -2.323 -11.245 1.075 1.00 95.38 83 GLN A C 1
ATOM 662 O O . GLN A 1 83 ? -2.941 -12.303 1.005 1.00 95.38 83 GLN A O 1
ATOM 667 N N . ASP A 1 84 ? -1.209 -11.124 1.793 1.00 95.94 84 ASP A N 1
ATOM 668 C CA . ASP A 1 84 ? -0.672 -12.188 2.644 1.00 95.94 84 ASP A CA 1
ATOM 669 C C . ASP A 1 84 ? -1.350 -12.259 4.028 1.00 95.94 84 ASP A C 1
ATOM 671 O O . ASP A 1 84 ? -1.083 -13.188 4.791 1.00 95.94 84 ASP A O 1
ATOM 675 N N . GLY A 1 85 ? -2.261 -11.327 4.335 1.00 96.75 85 GLY A N 1
ATOM 676 C CA . GLY A 1 85 ? -2.936 -11.207 5.626 1.00 96.75 85 GLY A CA 1
ATOM 677 C C . GLY A 1 85 ? -2.243 -10.278 6.620 1.00 96.75 85 GLY A C 1
ATOM 678 O O . GLY A 1 85 ? -2.752 -10.109 7.726 1.00 96.75 85 GLY A O 1
ATOM 679 N N . SER A 1 86 ? -1.108 -9.675 6.259 1.00 97.56 86 SER A N 1
ATOM 680 C CA . SER A 1 86 ? -0.361 -8.795 7.157 1.00 97.56 86 SER A CA 1
ATOM 681 C C . SER A 1 86 ? -1.114 -7.489 7.423 1.00 97.56 86 SER A C 1
ATOM 683 O O . SER A 1 86 ? -1.614 -6.847 6.494 1.00 97.56 86 SER A O 1
ATOM 685 N N . LEU A 1 87 ? -1.144 -7.067 8.689 1.00 98.19 87 LEU A N 1
ATOM 686 C CA . LEU A 1 87 ? -1.702 -5.786 9.126 1.00 98.19 87 LEU A CA 1
ATOM 687 C C . LEU A 1 87 ? -0.619 -4.707 9.143 1.00 98.19 87 LEU A C 1
ATOM 689 O O . LEU A 1 87 ? 0.370 -4.821 9.871 1.00 98.19 87 LEU A O 1
ATOM 693 N N . VAL A 1 88 ? -0.807 -3.649 8.355 1.00 97.94 88 VAL A N 1
ATOM 694 C CA . VAL A 1 88 ? 0.202 -2.599 8.161 1.00 97.94 88 VAL A CA 1
ATOM 695 C C . VAL A 1 88 ? -0.372 -1.195 8.294 1.00 97.94 88 VAL A C 1
ATOM 697 O O . VAL A 1 88 ? -1.550 -0.957 8.027 1.00 97.94 88 VAL A O 1
ATOM 700 N N . VAL A 1 89 ? 0.502 -0.262 8.661 1.00 96.62 89 VAL A N 1
ATOM 701 C CA . VAL A 1 89 ? 0.271 1.180 8.602 1.00 96.62 89 VAL A CA 1
ATOM 702 C C . VAL A 1 89 ? 1.242 1.764 7.588 1.00 96.62 89 VAL A C 1
ATOM 704 O O . VAL A 1 89 ? 2.459 1.603 7.723 1.00 96.62 89 VAL A O 1
ATOM 707 N N . ALA A 1 90 ? 0.706 2.428 6.570 1.00 96.38 90 ALA A N 1
ATOM 708 C CA . ALA A 1 90 ? 1.479 3.285 5.686 1.00 96.38 90 ALA A CA 1
ATOM 709 C C . ALA A 1 90 ? 1.206 4.739 6.046 1.00 96.38 90 ALA A C 1
ATOM 711 O O . ALA A 1 90 ? 0.058 5.163 5.994 1.00 96.38 90 ALA A O 1
ATOM 712 N N . SER A 1 91 ? 2.246 5.487 6.388 1.00 94.44 91 SER A N 1
ATOM 713 C CA . SER A 1 91 ? 2.156 6.919 6.668 1.00 94.44 91 SER A CA 1
ATOM 714 C C . SER A 1 91 ? 2.908 7.675 5.583 1.00 94.44 91 SER A C 1
ATOM 716 O O . SER A 1 91 ? 4.054 7.333 5.283 1.00 94.44 91 SER A O 1
ATOM 718 N N . ILE A 1 92 ? 2.253 8.646 4.955 1.00 94.50 92 ILE A N 1
ATOM 719 C CA . ILE A 1 92 ? 2.840 9.544 3.959 1.00 94.50 92 ILE A CA 1
ATOM 720 C C . ILE A 1 92 ? 2.830 10.941 4.563 1.00 94.50 92 ILE A C 1
ATOM 722 O O . ILE A 1 92 ? 1.764 11.454 4.888 1.00 94.50 92 ILE A O 1
ATOM 726 N N . THR A 1 93 ? 4.005 11.548 4.686 1.00 93.31 93 THR A N 1
ATOM 727 C CA . THR A 1 93 ? 4.174 12.884 5.257 1.00 93.31 93 THR A CA 1
ATOM 728 C C . THR A 1 93 ? 4.626 13.840 4.165 1.00 93.31 93 THR A C 1
ATOM 730 O O . THR A 1 93 ? 5.649 13.600 3.530 1.00 93.31 93 THR A O 1
ATOM 733 N N . GLU A 1 94 ? 3.885 14.919 3.964 1.00 91.38 94 GLU A N 1
ATOM 734 C CA . GLU A 1 94 ? 4.238 16.059 3.121 1.00 91.38 94 GLU A CA 1
ATOM 735 C C . GLU A 1 94 ? 4.526 17.259 4.023 1.00 91.38 94 GLU A C 1
ATOM 737 O O . GLU A 1 94 ? 3.649 17.726 4.746 1.00 91.38 94 GLU A O 1
ATOM 742 N N . GLU A 1 95 ? 5.757 17.757 3.987 1.00 91.00 95 GLU A N 1
ATOM 743 C CA . GLU A 1 95 ? 6.161 18.985 4.670 1.00 91.00 95 GLU A CA 1
ATOM 744 C C . GLU A 1 95 ? 6.450 20.078 3.641 1.00 91.00 95 GLU A C 1
ATOM 746 O O . GLU A 1 95 ? 7.264 19.909 2.728 1.00 91.00 95 GLU A O 1
ATOM 751 N N . ILE A 1 96 ? 5.796 21.225 3.805 1.00 90.38 96 ILE A N 1
ATOM 752 C CA . ILE A 1 96 ? 5.895 22.375 2.913 1.00 90.38 96 ILE A CA 1
ATOM 753 C C . ILE A 1 96 ? 6.372 23.574 3.719 1.00 90.38 96 ILE A C 1
ATOM 755 O O . ILE A 1 96 ? 5.770 23.948 4.724 1.00 90.38 96 ILE A O 1
ATOM 759 N N . VAL A 1 97 ? 7.426 24.229 3.236 1.00 88.12 97 VAL A N 1
ATOM 760 C CA . VAL A 1 97 ? 7.875 25.515 3.779 1.00 88.12 97 VAL A CA 1
ATOM 761 C C . VAL A 1 97 ? 7.507 26.618 2.799 1.00 88.12 97 VAL A C 1
ATOM 763 O O . VAL A 1 97 ? 7.924 26.602 1.638 1.00 88.12 97 VAL A O 1
ATOM 766 N N . ILE A 1 98 ? 6.735 27.592 3.270 1.00 89.38 98 ILE A N 1
ATOM 767 C CA . ILE A 1 98 ? 6.199 28.705 2.490 1.00 89.38 98 ILE A CA 1
ATOM 768 C C . ILE A 1 98 ? 6.821 30.006 2.998 1.00 89.38 98 ILE A C 1
ATOM 770 O O . ILE A 1 98 ? 6.676 30.377 4.164 1.00 89.38 98 ILE A O 1
ATOM 774 N N . ALA A 1 99 ? 7.498 30.729 2.108 1.00 87.00 99 ALA A N 1
ATOM 775 C CA . ALA A 1 99 ? 8.065 32.037 2.407 1.00 87.00 99 ALA A CA 1
ATOM 776 C C . ALA A 1 99 ? 6.975 33.107 2.618 1.00 87.00 99 ALA A C 1
ATOM 778 O O . ALA A 1 99 ? 5.858 32.966 2.113 1.00 87.00 99 ALA A O 1
ATOM 779 N N . PRO A 1 100 ? 7.304 34.253 3.250 1.00 86.12 100 PRO A N 1
ATOM 780 C CA . PRO A 1 100 ? 6.374 35.378 3.392 1.00 86.12 100 PRO A CA 1
ATOM 781 C C . PRO A 1 100 ? 5.791 35.875 2.058 1.00 86.12 100 PRO A C 1
ATOM 783 O O . PRO A 1 100 ? 4.665 36.366 2.010 1.00 86.12 100 PRO A O 1
ATOM 786 N N . SER A 1 101 ? 6.537 35.709 0.960 1.00 85.75 101 SER A N 1
ATOM 787 C CA . SER A 1 101 ? 6.104 36.012 -0.411 1.00 85.75 101 SER A CA 1
ATOM 788 C C . SER A 1 101 ? 5.036 35.059 -0.960 1.00 85.75 101 SER A C 1
ATOM 790 O O . SER A 1 101 ? 4.589 35.249 -2.086 1.00 85.75 101 SER A O 1
ATOM 792 N N . ARG A 1 102 ? 4.622 34.052 -0.178 1.00 82.00 102 ARG A N 1
ATOM 793 C CA . ARG A 1 102 ? 3.743 32.932 -0.557 1.00 82.00 102 ARG A CA 1
ATOM 794 C C . ARG A 1 102 ? 4.343 31.959 -1.571 1.00 82.00 102 ARG A C 1
ATOM 796 O O . ARG A 1 102 ? 3.632 31.103 -2.088 1.00 82.00 102 ARG A O 1
ATOM 803 N N . ASN A 1 103 ? 5.644 32.054 -1.826 1.00 84.31 103 ASN A N 1
ATOM 804 C CA . ASN A 1 103 ? 6.347 31.067 -2.632 1.00 84.31 103 ASN A CA 1
ATOM 805 C C . ASN A 1 103 ? 6.737 29.872 -1.767 1.00 84.31 103 ASN A C 1
ATOM 807 O O . ASN A 1 103 ? 7.261 30.042 -0.665 1.00 84.31 103 ASN A O 1
ATOM 811 N N . ILE A 1 104 ? 6.527 28.673 -2.298 1.00 81.19 104 ILE A N 1
ATOM 812 C CA . ILE A 1 104 ? 7.000 27.444 -1.670 1.00 81.19 104 ILE A CA 1
ATOM 813 C C . ILE A 1 104 ? 8.511 27.367 -1.864 1.00 81.19 104 ILE A C 1
ATOM 815 O O . ILE A 1 104 ? 9.003 27.411 -2.992 1.00 81.19 104 ILE A O 1
ATOM 819 N N . THR A 1 105 ? 9.243 27.294 -0.758 1.00 85.75 105 THR A N 1
ATOM 820 C CA . THR A 1 105 ? 10.709 27.276 -0.749 1.00 85.75 105 THR A CA 1
ATOM 821 C C . THR A 1 105 ? 11.280 25.881 -0.580 1.00 85.75 105 THR A C 1
ATOM 823 O O . THR A 1 105 ? 12.392 25.636 -1.040 1.00 85.75 105 THR A O 1
ATOM 826 N N . ALA A 1 106 ? 10.538 24.970 0.050 1.00 86.00 106 ALA A N 1
ATOM 827 C CA . ALA A 1 106 ? 10.960 23.588 0.226 1.00 86.00 106 ALA A CA 1
ATOM 828 C C . ALA A 1 106 ? 9.759 22.640 0.263 1.00 86.00 106 ALA A C 1
ATOM 830 O O . ALA A 1 106 ? 8.694 23.001 0.764 1.00 86.00 106 ALA A O 1
ATOM 831 N N . TYR A 1 107 ? 9.990 21.436 -0.259 1.00 87.44 107 TYR A N 1
ATOM 832 C CA . TYR A 1 107 ? 9.138 20.265 -0.102 1.00 87.44 107 TYR A CA 1
ATOM 833 C C . TYR A 1 107 ? 9.976 19.148 0.512 1.00 87.44 107 TYR A C 1
ATOM 835 O O . TYR A 1 107 ? 11.039 18.813 -0.027 1.00 87.44 107 TYR A O 1
ATOM 843 N N . HIS A 1 108 ? 9.479 18.551 1.586 1.00 90.62 108 HIS A N 1
ATOM 844 C CA . HIS A 1 108 ? 10.041 17.350 2.182 1.00 90.62 108 HIS A CA 1
ATOM 845 C C . HIS A 1 108 ? 8.940 16.303 2.299 1.00 90.62 108 HIS A C 1
ATOM 847 O O . HIS A 1 108 ? 8.188 16.263 3.267 1.00 90.62 108 HIS A O 1
ATOM 853 N N . ASP A 1 109 ? 8.859 15.442 1.286 1.00 91.94 109 ASP A N 1
ATOM 854 C CA . ASP A 1 109 ? 7.912 14.337 1.299 1.00 91.94 109 ASP A CA 1
ATOM 855 C C . ASP A 1 109 ? 8.621 13.060 1.750 1.00 91.94 109 ASP A C 1
ATOM 857 O O . ASP A 1 109 ? 9.678 12.688 1.228 1.00 91.94 109 ASP A O 1
ATOM 861 N N . SER A 1 110 ? 8.023 12.342 2.689 1.00 93.88 110 SER A N 1
ATOM 862 C CA . SER A 1 110 ? 8.539 11.083 3.210 1.00 93.88 110 SER A CA 1
ATOM 863 C C . SER A 1 110 ? 7.417 10.069 3.392 1.00 93.88 110 SER A C 1
ATOM 865 O O . SER A 1 110 ? 6.233 10.385 3.292 1.00 93.88 110 SER A O 1
ATOM 867 N N . HIS A 1 111 ? 7.793 8.812 3.599 1.00 95.44 111 HIS A N 1
ATOM 868 C CA . HIS A 1 111 ? 6.838 7.772 3.936 1.00 95.44 111 HIS A CA 1
ATOM 869 C C . HIS A 1 111 ? 7.456 6.777 4.902 1.00 95.44 111 HIS A C 1
ATOM 871 O O . HIS A 1 111 ? 8.673 6.577 4.930 1.00 95.44 111 HIS A O 1
ATOM 877 N N . THR A 1 112 ? 6.595 6.104 5.650 1.00 96.19 112 THR A N 1
ATOM 878 C CA . THR A 1 112 ? 6.957 4.940 6.446 1.00 96.19 112 THR A CA 1
ATOM 879 C C . THR A 1 112 ? 5.956 3.821 6.199 1.00 96.19 112 THR A C 1
ATOM 881 O O . THR A 1 112 ? 4.775 4.058 5.944 1.00 96.19 112 THR A O 1
ATOM 884 N N . LEU A 1 113 ? 6.447 2.586 6.246 1.00 96.75 113 LEU A N 1
ATOM 885 C CA . LEU A 1 113 ? 5.633 1.382 6.197 1.00 96.75 113 LEU A CA 1
ATOM 886 C C . LEU A 1 113 ? 6.049 0.491 7.359 1.00 96.75 113 LEU A C 1
ATOM 888 O O . LEU A 1 113 ? 7.217 0.115 7.461 1.00 96.75 113 LEU A O 1
ATOM 892 N N . ARG A 1 114 ? 5.099 0.153 8.228 1.00 96.94 114 ARG A N 1
ATOM 893 C CA . ARG A 1 114 ? 5.359 -0.675 9.408 1.00 96.94 114 ARG A CA 1
ATOM 894 C C . ARG A 1 114 ? 4.190 -1.610 9.718 1.00 96.94 114 ARG A C 1
ATOM 896 O O . ARG A 1 114 ? 3.061 -1.310 9.327 1.00 96.94 114 ARG A O 1
ATOM 903 N N . PRO A 1 115 ? 4.426 -2.713 10.447 1.00 97.81 115 PRO A N 1
ATOM 904 C CA . PRO A 1 115 ? 3.346 -3.488 11.045 1.00 97.81 115 PRO A CA 1
ATOM 905 C C . PRO A 1 115 ? 2.486 -2.630 11.983 1.00 97.81 115 PRO A C 1
ATOM 907 O O . PRO A 1 115 ? 2.979 -1.665 12.586 1.00 97.81 115 PRO A O 1
ATOM 910 N N . MET A 1 116 ? 1.209 -2.990 12.120 1.00 96.50 116 MET A N 1
ATOM 911 C CA . MET A 1 116 ? 0.360 -2.434 13.175 1.00 96.50 116 MET A CA 1
ATOM 912 C C . MET A 1 116 ? 0.871 -2.866 14.553 1.00 96.50 116 MET A C 1
ATOM 914 O O . MET A 1 116 ? 1.244 -4.017 14.762 1.00 96.50 116 MET A O 1
ATOM 918 N N . THR A 1 117 ? 0.874 -1.927 15.491 1.00 93.81 117 THR A N 1
ATOM 919 C CA . THR A 1 117 ? 1.175 -2.149 16.908 1.00 93.81 117 THR A CA 1
ATOM 920 C C . THR A 1 117 ? -0.113 -2.3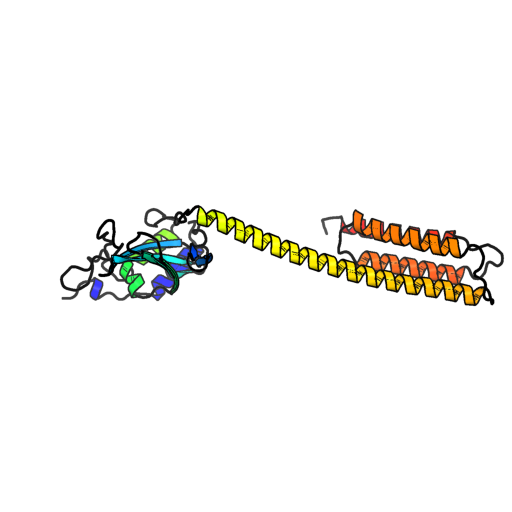31 17.710 1.00 93.81 117 THR A C 1
ATOM 922 O O . THR A 1 117 ? -1.204 -1.998 17.243 1.00 93.81 117 THR A O 1
ATOM 925 N N . ASP A 1 118 ? -0.002 -2.768 18.965 1.00 91.12 118 ASP A N 1
ATOM 926 C CA . ASP A 1 118 ? -1.126 -2.822 19.907 1.00 91.12 118 ASP A CA 1
ATOM 927 C C . ASP A 1 118 ? -1.852 -1.481 20.033 1.00 91.12 118 ASP A C 1
ATOM 929 O O . ASP A 1 118 ? -3.073 -1.452 20.189 1.00 91.12 118 ASP A O 1
ATOM 933 N N . ALA A 1 119 ? -1.106 -0.372 19.983 1.00 88.81 119 ALA A N 1
ATOM 934 C CA . ALA A 1 119 ? -1.667 0.969 20.068 1.00 88.81 119 ALA A CA 1
ATOM 935 C C . ALA A 1 119 ? -2.516 1.293 18.832 1.00 88.81 119 ALA A C 1
ATOM 937 O O . ALA A 1 119 ? -3.618 1.815 18.976 1.00 88.81 119 ALA A O 1
ATOM 938 N N . ASP A 1 120 ? -2.047 0.913 17.640 1.00 91.25 120 ASP A N 1
ATOM 939 C CA . ASP A 1 120 ? -2.805 1.075 16.397 1.00 91.25 120 ASP A CA 1
ATOM 940 C C . ASP A 1 120 ? -4.097 0.264 16.425 1.00 91.25 120 ASP A C 1
ATOM 942 O O . ASP A 1 120 ? -5.150 0.779 16.070 1.00 91.25 120 ASP A O 1
ATOM 946 N N . ILE A 1 121 ? -4.029 -0.991 16.882 1.00 92.19 121 ILE A N 1
ATOM 947 C CA . ILE A 1 121 ? -5.200 -1.867 16.981 1.00 92.19 121 ILE A CA 1
ATOM 948 C C . ILE A 1 121 ? -6.225 -1.291 17.964 1.00 92.19 121 ILE A C 1
ATOM 950 O O . ILE A 1 121 ? -7.414 -1.224 17.651 1.00 92.19 121 ILE A O 1
ATOM 954 N N . GLN A 1 122 ? -5.769 -0.840 19.133 1.00 89.69 122 GLN A N 1
ATOM 955 C CA . GLN A 1 122 ? -6.634 -0.224 20.141 1.00 89.69 122 GLN A CA 1
ATOM 956 C C . GLN A 1 122 ? -7.267 1.075 19.648 1.00 89.69 122 GLN A C 1
ATOM 958 O O . GLN A 1 122 ? -8.386 1.389 20.038 1.00 89.69 122 GLN A O 1
ATOM 963 N N . ALA A 1 123 ? -6.602 1.819 18.763 1.00 87.31 123 ALA A N 1
ATOM 964 C CA . ALA A 1 123 ? -7.133 3.063 18.219 1.00 87.31 123 ALA A CA 1
ATOM 965 C C . ALA A 1 123 ? -8.439 2.871 17.419 1.00 87.31 123 ALA A C 1
ATOM 967 O O . ALA A 1 123 ? -9.168 3.833 17.194 1.00 87.31 123 ALA A O 1
ATOM 968 N N . PHE A 1 124 ? -8.775 1.647 16.995 1.00 89.56 124 PHE A N 1
ATOM 969 C CA . PHE A 1 124 ? -10.063 1.337 16.360 1.00 89.56 124 PHE A CA 1
ATOM 970 C C . PHE A 1 124 ? -11.228 1.228 17.351 1.00 89.56 124 PHE A C 1
ATOM 972 O O . PHE A 1 124 ? -12.383 1.260 16.933 1.00 89.56 124 PHE A O 1
ATOM 979 N N . ASP A 1 125 ? -10.948 1.083 18.646 1.00 89.56 125 ASP A N 1
ATOM 980 C CA . ASP A 1 125 ? -11.962 0.890 19.688 1.00 89.56 125 ASP A CA 1
ATOM 981 C C . ASP A 1 125 ? -12.531 2.212 20.223 1.00 89.56 125 ASP A C 1
ATOM 983 O O . ASP A 1 125 ? -13.434 2.215 21.067 1.00 89.56 125 ASP A O 1
ATOM 987 N N . PHE A 1 126 ? -11.996 3.341 19.758 1.00 83.50 126 PHE A N 1
ATOM 988 C CA . PHE A 1 126 ? -12.334 4.676 20.227 1.00 83.50 126 PHE A CA 1
ATOM 989 C C . PHE A 1 126 ? -13.131 5.464 19.196 1.00 83.50 126 PHE A C 1
ATOM 991 O O . PHE A 1 126 ? -13.087 5.228 17.988 1.00 83.50 126 PHE A O 1
ATOM 998 N N . ALA A 1 127 ? -13.910 6.419 19.702 1.00 72.88 127 ALA A N 1
ATOM 999 C CA . ALA A 1 127 ? -14.691 7.288 18.849 1.00 72.88 127 ALA A CA 1
ATOM 1000 C C . ALA A 1 127 ? -13.786 8.222 18.050 1.00 72.88 127 ALA A C 1
ATOM 1002 O O . ALA A 1 127 ? -13.136 9.108 18.608 1.00 72.88 127 ALA A O 1
ATOM 1003 N N . LYS A 1 128 ? -13.844 8.071 16.726 1.00 71.19 128 LYS A N 1
ATOM 1004 C CA . LYS A 1 128 ? -13.259 9.027 15.791 1.00 71.19 128 LYS A CA 1
ATOM 1005 C C . LYS A 1 128 ? -13.995 10.351 15.920 1.00 71.19 128 LYS A C 1
ATOM 1007 O O . LYS A 1 128 ? -15.213 10.402 15.737 1.00 71.19 128 LYS A O 1
ATOM 1012 N N . VAL A 1 129 ? -13.268 11.429 16.188 1.00 58.12 129 VAL A N 1
ATOM 1013 C CA . VAL A 1 129 ? -13.837 12.776 16.152 1.00 58.12 129 VAL A CA 1
ATOM 1014 C C . VAL A 1 129 ? -12.983 13.647 15.248 1.00 58.12 129 VAL A C 1
ATOM 1016 O O . VAL A 1 129 ? -11.757 13.632 15.302 1.00 58.12 129 VAL A O 1
ATOM 1019 N N . ARG A 1 130 ? -13.656 14.421 14.400 1.00 53.38 130 ARG A N 1
ATOM 1020 C CA . ARG A 1 130 ? -13.030 15.458 13.587 1.00 53.38 130 ARG A CA 1
ATOM 1021 C C . ARG A 1 130 ? -12.931 16.725 14.429 1.00 53.38 130 ARG A C 1
ATOM 1023 O O . ARG A 1 130 ? -13.968 17.229 14.858 1.00 53.38 130 ARG A O 1
ATOM 1030 N N . TYR A 1 131 ? -11.718 17.213 14.686 1.00 47.31 131 TYR A N 1
ATOM 1031 C CA . TYR A 1 131 ? -11.531 18.351 15.592 1.00 47.31 131 TYR A CA 1
ATOM 1032 C C . TYR A 1 131 ? -11.831 19.700 14.916 1.00 47.31 131 TYR A C 1
ATOM 1034 O O . TYR A 1 131 ? -12.395 20.575 15.562 1.00 47.31 131 TYR A O 1
ATOM 1042 N N . ASP A 1 132 ? -11.574 19.846 13.611 1.00 43.88 132 ASP A N 1
ATOM 1043 C CA . ASP A 1 132 ? -12.083 20.933 12.760 1.00 43.88 132 ASP A CA 1
ATOM 1044 C C . ASP A 1 132 ? -11.796 20.642 11.262 1.00 43.88 132 ASP A C 1
ATOM 1046 O O . ASP A 1 132 ? -11.480 19.516 10.865 1.00 43.88 132 ASP A O 1
ATOM 1050 N N . SER A 1 133 ? -11.975 21.632 10.383 1.00 41.12 133 SER A N 1
ATOM 1051 C CA . SER A 1 133 ? -11.675 21.537 8.945 1.00 41.12 133 SER A CA 1
ATOM 1052 C C . SER A 1 133 ? -10.177 21.530 8.602 1.00 41.12 133 SER A C 1
ATOM 1054 O O . SER A 1 133 ? -9.838 21.270 7.452 1.00 41.12 133 SER A O 1
ATOM 1056 N N . SER A 1 134 ? -9.308 21.818 9.570 1.00 38.31 134 SER A N 1
ATOM 1057 C CA . SER A 1 134 ? -7.868 22.062 9.423 1.00 38.31 134 SER A CA 1
ATOM 1058 C C . SER A 1 134 ? -6.968 21.127 10.241 1.00 38.31 134 SER A C 1
ATOM 1060 O O . SER A 1 134 ? -5.767 21.155 10.010 1.00 38.31 134 SER A O 1
ATOM 1062 N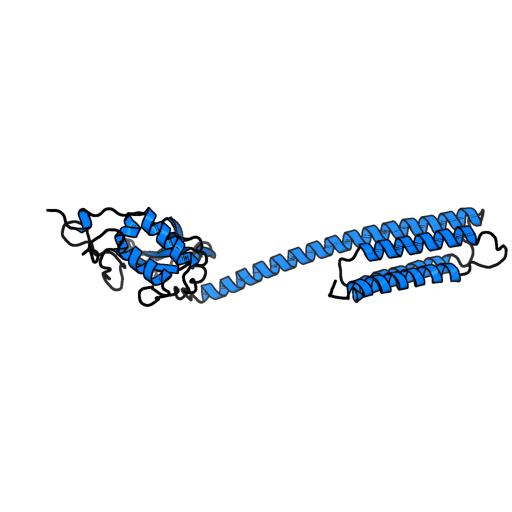 N . ARG A 1 135 ? -7.495 20.296 11.155 1.00 42.12 135 ARG A N 1
ATOM 1063 C CA . ARG A 1 135 ? -6.726 19.342 11.973 1.00 42.12 135 ARG A CA 1
ATOM 1064 C C . ARG A 1 135 ? -7.492 18.033 12.252 1.00 42.12 135 ARG A C 1
ATOM 1066 O O . ARG A 1 135 ? -8.612 18.044 12.754 1.00 42.12 135 ARG A O 1
ATOM 1073 N N . VAL A 1 136 ? -6.800 16.937 11.934 1.00 48.31 136 VAL A N 1
ATOM 1074 C CA . VAL A 1 136 ? -6.855 15.536 12.410 1.00 48.31 136 VAL A CA 1
ATOM 1075 C C . VAL A 1 136 ? -8.196 14.772 12.444 1.00 48.31 136 VAL A C 1
ATOM 1077 O O . VAL A 1 136 ? -9.168 15.172 13.085 1.00 48.31 136 VAL A O 1
ATOM 1080 N N . TRP A 1 137 ? -8.190 13.575 11.838 1.00 45.09 137 TRP A N 1
ATOM 1081 C CA . TRP A 1 137 ? -8.940 12.407 12.328 1.00 45.09 137 TRP A CA 1
ATOM 1082 C C . TRP A 1 137 ? -8.204 11.853 13.547 1.00 45.09 137 TRP A C 1
ATOM 1084 O O . TRP A 1 137 ? -7.261 11.082 13.401 1.00 45.09 137 TRP A O 1
ATOM 1094 N N . GLY A 1 138 ? -8.578 12.302 14.740 1.00 43.53 138 GLY A N 1
ATOM 1095 C CA . GLY A 1 138 ? -7.913 11.909 15.979 1.00 43.53 138 GLY A CA 1
ATOM 1096 C C . GLY A 1 138 ? -8.919 11.345 16.960 1.00 43.53 138 GLY A C 1
ATOM 1097 O O . GLY A 1 138 ? -10.041 11.846 17.070 1.00 43.53 138 GLY A O 1
ATOM 1098 N N . ASP A 1 139 ? -8.519 10.312 17.693 1.00 42.66 139 ASP A N 1
ATOM 1099 C CA . ASP A 1 139 ? -9.212 9.919 18.914 1.00 42.66 139 ASP A CA 1
ATOM 1100 C C . ASP A 1 139 ? -9.201 11.144 19.833 1.00 42.66 139 ASP A C 1
ATOM 1102 O O . ASP A 1 139 ? -8.134 11.607 20.243 1.00 42.66 139 ASP A O 1
ATOM 1106 N N . LEU A 1 140 ? -10.362 11.759 20.086 1.00 40.66 140 LEU A N 1
ATOM 1107 C CA . LEU A 1 140 ? -10.404 13.004 20.849 1.00 40.66 140 LEU A CA 1
ATOM 1108 C C . LEU A 1 140 ? -10.036 12.716 22.296 1.00 40.66 140 LEU A C 1
ATOM 1110 O O . LEU A 1 140 ? -10.864 12.399 23.147 1.00 40.66 140 LEU A O 1
ATOM 1114 N N . VAL A 1 141 ? -8.762 12.910 22.580 1.00 40.31 141 VAL A N 1
ATOM 1115 C CA . VAL A 1 141 ? -8.243 13.164 23.902 1.00 40.31 141 VAL A CA 1
ATOM 1116 C C . VAL A 1 141 ? -8.752 14.529 24.354 1.00 40.31 141 VAL A C 1
ATOM 1118 O O . VAL A 1 141 ? -8.167 15.558 24.026 1.00 40.31 141 VAL A O 1
ATOM 1121 N N . ARG A 1 142 ? -9.861 14.536 25.104 1.00 40.50 142 ARG A N 1
ATOM 1122 C CA . ARG A 1 142 ? -10.088 15.430 26.258 1.00 40.50 142 ARG A CA 1
ATOM 1123 C C . ARG A 1 142 ? -11.348 15.033 27.047 1.00 40.50 142 ARG A C 1
ATOM 1125 O O . ARG A 1 142 ? -12.287 15.805 27.200 1.00 40.50 142 ARG A O 1
ATOM 1132 N N . ASN A 1 143 ? -11.303 13.856 27.678 1.00 34.88 143 ASN A N 1
ATOM 1133 C CA . ASN A 1 143 ? -11.536 13.838 29.127 1.00 34.88 143 ASN A CA 1
ATOM 1134 C C . ASN A 1 143 ? -10.196 14.200 29.811 1.00 34.88 143 ASN A C 1
ATOM 1136 O O . ASN A 1 143 ? -9.148 14.126 29.168 1.00 34.88 143 ASN A O 1
ATOM 1140 N N . ARG A 1 144 ? -10.204 14.621 31.082 1.00 38.34 144 ARG A N 1
ATOM 1141 C CA . ARG A 1 144 ? -9.018 15.111 31.825 1.00 38.34 144 ARG A CA 1
ATOM 1142 C C . ARG A 1 144 ? -7.783 14.175 31.831 1.00 38.34 144 ARG A C 1
ATOM 1144 O O . ARG A 1 144 ? -6.735 14.620 32.281 1.00 38.34 144 ARG A O 1
ATOM 1151 N N . ASN A 1 145 ? -7.875 12.949 31.306 1.00 44.97 145 ASN A N 1
ATOM 1152 C CA . ASN A 1 145 ? -6.867 11.891 31.410 1.00 44.97 145 ASN A CA 1
ATOM 1153 C C . ASN A 1 145 ? -6.358 11.321 30.073 1.00 44.97 145 ASN A C 1
ATOM 1155 O O . ASN A 1 145 ? -5.817 10.220 30.072 1.00 44.97 145 ASN A O 1
ATOM 1159 N N . GLY A 1 146 ? -6.496 12.003 28.935 1.00 43.19 146 GLY A N 1
ATOM 1160 C CA . GLY A 1 146 ? -5.714 11.561 27.772 1.00 43.19 146 GLY A CA 1
ATOM 1161 C C . GLY A 1 146 ? -6.342 10.475 26.883 1.00 43.19 146 GLY A C 1
ATOM 1162 O O . GLY A 1 146 ? -5.650 9.972 26.010 1.00 43.19 146 GLY A O 1
ATOM 1163 N N . VAL A 1 147 ? -7.601 10.071 27.101 1.00 51.94 147 VAL A N 1
ATOM 1164 C CA . VAL A 1 147 ? -8.216 8.919 26.406 1.00 51.94 147 VAL A CA 1
ATOM 1165 C C . VAL A 1 147 ? -9.573 9.317 25.817 1.00 51.94 147 VAL A C 1
ATOM 1167 O O . VAL A 1 147 ? -10.388 9.928 26.516 1.00 51.94 147 VAL A O 1
ATOM 1170 N N . GLY A 1 148 ? -9.803 9.005 24.535 1.00 58.41 148 GLY A N 1
ATOM 1171 C CA . GLY A 1 148 ? -11.084 9.223 23.852 1.00 58.41 148 GLY A CA 1
ATOM 1172 C C . GLY A 1 148 ? -12.234 8.411 24.450 1.00 58.41 148 GLY A C 1
ATOM 1173 O O . GLY A 1 148 ? -12.028 7.536 25.291 1.00 58.41 148 GLY A O 1
ATOM 1174 N N . SER A 1 149 ? -13.474 8.697 24.045 1.00 70.06 149 SER A N 1
ATOM 1175 C CA . SER A 1 149 ? -14.624 7.893 24.476 1.00 70.06 149 SER A CA 1
ATOM 1176 C C . SER A 1 149 ? -14.569 6.515 23.803 1.00 70.06 149 SER A C 1
ATOM 1178 O O . SER A 1 149 ? -14.641 6.460 22.572 1.00 70.06 149 SER A O 1
ATOM 1180 N N . PRO A 1 150 ? -14.435 5.410 24.561 1.00 75.19 150 PRO A N 1
ATOM 1181 C CA . PRO A 1 150 ? -14.414 4.076 23.973 1.00 75.19 150 PRO A CA 1
ATOM 1182 C C . PRO A 1 150 ? -15.777 3.774 23.340 1.00 75.19 150 PRO A C 1
ATOM 1184 O O . PRO A 1 150 ? -16.818 3.951 23.975 1.00 75.19 150 PRO A O 1
ATOM 1187 N N . GLN A 1 151 ? -15.771 3.329 22.086 1.00 82.94 151 GLN A N 1
ATOM 1188 C CA . GLN A 1 151 ? -16.944 2.775 21.404 1.00 82.94 151 GLN A CA 1
ATOM 1189 C C . GLN A 1 151 ? -17.114 1.288 21.712 1.00 82.94 151 GLN A C 1
ATOM 1191 O O . GLN A 1 151 ? -18.225 0.761 21.661 1.00 82.94 151 GLN A O 1
ATOM 1196 N N . CYS A 1 152 ? -16.014 0.618 22.049 1.00 85.44 152 CYS A N 1
ATOM 1197 C CA . CYS A 1 152 ? -15.981 -0.805 22.328 1.00 85.44 152 CYS A CA 1
ATOM 1198 C C . CYS A 1 152 ? -15.686 -1.091 23.802 1.00 85.44 152 CYS A C 1
ATOM 1200 O O . CYS A 1 152 ? -15.003 -0.338 24.497 1.00 85.44 152 CYS A O 1
ATOM 1202 N N . SER A 1 153 ? -16.197 -2.218 24.296 1.00 87.06 153 SER A N 1
ATOM 1203 C CA . SER A 1 153 ? -15.970 -2.665 25.676 1.00 87.06 153 SER A CA 1
ATOM 1204 C C . SER A 1 153 ? -14.699 -3.498 25.842 1.00 87.06 153 SER A C 1
ATOM 1206 O O . SER A 1 153 ? -14.309 -3.780 26.978 1.00 87.06 153 SER A O 1
ATOM 1208 N N . THR A 1 154 ? -14.082 -3.898 24.728 1.00 91.50 154 THR A N 1
ATOM 1209 C CA . THR A 1 154 ? -12.980 -4.861 24.650 1.00 91.50 154 THR A CA 1
ATOM 1210 C C . THR A 1 154 ? -11.936 -4.382 23.643 1.00 91.50 154 THR A C 1
ATOM 1212 O O . THR A 1 154 ? -12.303 -3.924 22.565 1.00 91.50 154 THR A O 1
ATOM 1215 N N . LYS A 1 155 ? -10.649 -4.510 23.990 1.00 92.56 155 LYS A N 1
ATOM 1216 C CA . LYS A 1 155 ? -9.520 -4.168 23.109 1.00 92.56 155 LYS A CA 1
ATOM 1217 C C . LYS A 1 155 ? -9.514 -5.019 21.834 1.00 92.56 155 LYS A C 1
ATOM 1219 O O . LYS A 1 155 ? -9.619 -6.241 21.915 1.00 92.56 155 LYS A O 1
ATOM 1224 N N . GLY A 1 156 ? -9.339 -4.379 20.683 1.00 93.38 156 GLY A N 1
ATOM 1225 C CA . GLY A 1 156 ? -9.307 -4.980 19.350 1.00 93.38 156 GLY A CA 1
ATOM 1226 C C . GLY A 1 156 ? -10.684 -5.275 18.747 1.00 93.38 156 GLY A C 1
ATOM 1227 O O . GLY A 1 156 ? -10.758 -5.823 17.645 1.00 93.38 156 GLY A O 1
ATOM 1228 N N . GLN A 1 157 ? -11.783 -4.935 19.423 1.00 94.81 157 GLN A N 1
ATOM 1229 C CA . GLN A 1 157 ? -13.133 -5.211 18.929 1.00 94.81 157 GLN A CA 1
ATOM 1230 C C . GLN A 1 157 ? -13.449 -4.412 17.655 1.00 94.81 157 GLN A C 1
ATOM 1232 O O . GLN A 1 157 ? -14.076 -4.952 16.742 1.00 94.81 157 GLN A O 1
ATOM 1237 N N . GLY A 1 158 ? -12.986 -3.163 17.563 1.00 93.31 158 GLY A N 1
ATOM 1238 C CA . GLY A 1 158 ? -13.169 -2.308 16.395 1.00 93.31 158 GLY A CA 1
ATOM 1239 C C . GLY A 1 158 ? -12.513 -2.896 15.145 1.00 93.31 158 GLY A C 1
ATOM 1240 O O . GLY A 1 158 ? -13.188 -3.105 14.135 1.00 93.31 158 GLY A O 1
ATOM 1241 N N . VAL A 1 159 ? -11.222 -3.250 15.223 1.00 95.50 159 VAL A N 1
ATOM 1242 C CA . VAL A 1 159 ? -10.510 -3.858 14.083 1.00 95.50 159 VAL A CA 1
ATOM 1243 C C . VAL A 1 159 ? -11.083 -5.232 13.728 1.00 95.50 159 VAL A C 1
ATOM 1245 O O . VAL A 1 159 ? -11.266 -5.534 12.552 1.00 95.50 159 VAL A O 1
ATOM 1248 N N . THR A 1 160 ? -11.452 -6.040 14.729 1.00 97.44 160 THR A N 1
ATOM 1249 C CA . THR A 1 160 ? -12.061 -7.363 14.518 1.00 97.44 160 THR A CA 1
ATOM 1250 C C . THR A 1 160 ? -13.364 -7.244 13.731 1.00 97.44 160 THR A C 1
ATOM 1252 O O . THR A 1 160 ? -13.570 -7.987 12.774 1.00 97.44 160 THR A O 1
ATOM 1255 N N . GLY A 1 161 ? -14.217 -6.270 14.067 1.00 96.25 161 GLY A N 1
ATOM 1256 C CA . GLY A 1 161 ? -15.459 -6.015 13.335 1.00 96.25 161 GLY A CA 1
ATOM 1257 C C . GLY A 1 161 ? -15.225 -5.675 11.859 1.00 96.25 161 GLY A C 1
ATOM 1258 O O . GLY A 1 161 ? -15.910 -6.215 10.989 1.00 96.25 161 GLY A O 1
ATOM 1259 N N . LEU A 1 162 ? -14.219 -4.848 11.560 1.00 96.25 162 LEU A N 1
ATOM 1260 C CA . LEU A 1 162 ? -13.855 -4.500 10.181 1.00 96.25 162 LEU A CA 1
ATOM 1261 C C . LEU A 1 162 ? -13.274 -5.689 9.408 1.00 96.25 162 LEU A C 1
ATOM 1263 O O . LEU A 1 162 ? -13.578 -5.864 8.229 1.00 96.25 162 LEU A O 1
ATOM 1267 N N . LEU A 1 163 ? -12.468 -6.526 10.062 1.00 98.06 163 LEU A N 1
ATOM 1268 C CA . LEU A 1 163 ? -11.928 -7.743 9.458 1.00 98.06 163 LEU A CA 1
ATOM 1269 C C . LEU A 1 163 ? -13.022 -8.781 9.187 1.00 98.06 163 LEU A C 1
ATOM 1271 O O . LEU A 1 163 ? -12.996 -9.431 8.144 1.00 98.06 163 LEU A O 1
ATOM 1275 N N . GLU A 1 164 ? -14.012 -8.916 10.071 1.00 98.00 164 GLU A N 1
ATOM 1276 C CA . GLU A 1 164 ? -15.190 -9.746 9.810 1.00 98.00 164 GLU A CA 1
ATOM 1277 C C . GLU A 1 164 ? -16.028 -9.216 8.647 1.00 98.00 164 GLU A C 1
ATOM 1279 O O . GLU A 1 164 ? -16.537 -9.999 7.843 1.00 98.00 164 GLU A O 1
ATOM 1284 N N . ASP A 1 165 ? -16.198 -7.897 8.560 1.00 96.25 165 ASP A N 1
ATOM 1285 C CA . ASP A 1 165 ? -16.883 -7.263 7.441 1.00 96.25 165 ASP A CA 1
ATOM 1286 C C . ASP A 1 165 ? -16.144 -7.535 6.133 1.00 96.25 165 ASP A C 1
ATOM 1288 O O . ASP A 1 165 ? -16.764 -7.992 5.171 1.00 96.25 165 ASP A O 1
ATOM 1292 N N . LEU A 1 166 ? -14.819 -7.374 6.125 1.00 96.50 166 LEU A N 1
ATOM 1293 C CA . LEU A 1 166 ? -13.978 -7.721 4.988 1.00 96.50 166 LEU A CA 1
ATOM 1294 C C . LEU A 1 166 ? -14.123 -9.204 4.621 1.00 96.50 166 LEU A C 1
ATOM 1296 O O . LEU A 1 166 ? -14.427 -9.516 3.470 1.00 96.50 166 LEU A O 1
ATOM 1300 N N . LEU A 1 167 ? -13.986 -10.114 5.588 1.00 97.38 167 LEU A N 1
ATOM 1301 C CA . LEU A 1 167 ? -14.140 -11.559 5.398 1.00 97.38 167 LEU A CA 1
ATOM 1302 C C . LEU A 1 167 ? -15.502 -11.920 4.787 1.00 97.38 167 LEU A C 1
ATOM 1304 O O . LEU A 1 167 ? -15.580 -12.764 3.900 1.00 97.38 167 LEU A O 1
ATOM 1308 N N . ARG A 1 168 ? -16.579 -11.263 5.234 1.00 96.94 168 ARG A N 1
ATOM 1309 C CA . ARG A 1 168 ? -17.956 -11.494 4.764 1.00 96.94 168 ARG A CA 1
ATOM 1310 C C . ARG A 1 168 ? -18.312 -10.719 3.491 1.00 96.94 168 ARG A C 1
ATOM 1312 O O . ARG A 1 168 ? -19.463 -10.775 3.061 1.00 96.94 168 ARG A O 1
ATOM 1319 N N . GLY A 1 169 ? -17.379 -9.970 2.904 1.00 93.94 169 GLY A N 1
ATOM 1320 C CA . GLY A 1 169 ? -17.641 -9.175 1.703 1.00 93.94 169 GLY A CA 1
ATOM 1321 C C . GLY A 1 169 ? -18.472 -7.907 1.943 1.00 93.94 169 GLY A C 1
ATOM 1322 O O . GLY A 1 169 ? -18.996 -7.325 0.994 1.00 93.94 169 GLY A O 1
ATOM 1323 N N . ARG A 1 170 ? -18.637 -7.471 3.197 1.00 92.81 170 ARG A N 1
ATOM 1324 C CA . ARG A 1 170 ? -19.431 -6.294 3.567 1.00 92.81 170 ARG A CA 1
ATOM 1325 C C . ARG A 1 170 ? -18.571 -5.038 3.494 1.00 92.81 170 ARG A C 1
ATOM 1327 O O . ARG A 1 170 ? -17.676 -4.832 4.300 1.00 92.81 170 ARG A O 1
ATOM 1334 N N . THR A 1 171 ? -18.886 -4.151 2.557 1.00 88.56 171 THR A N 1
ATOM 1335 C CA . THR A 1 171 ? -18.113 -2.918 2.330 1.00 88.56 171 THR A CA 1
ATOM 1336 C C . THR A 1 171 ? -18.664 -1.691 3.052 1.00 88.56 171 THR A C 1
ATOM 1338 O O . THR A 1 171 ? -18.005 -0.661 3.066 1.00 88.56 171 THR A O 1
ATOM 1341 N N . LYS A 1 172 ? -19.847 -1.781 3.678 1.00 86.88 172 LYS A N 1
ATOM 1342 C CA . LYS A 1 172 ? -20.546 -0.633 4.288 1.00 86.88 172 LYS A CA 1
ATOM 1343 C C . LYS A 1 172 ? -19.702 0.123 5.323 1.00 86.88 172 LYS A C 1
ATOM 1345 O O . LYS A 1 172 ? -19.824 1.339 5.419 1.00 86.88 172 LYS A O 1
ATOM 1350 N N . ASN A 1 173 ? -18.889 -0.599 6.090 1.00 83.06 173 ASN A N 1
ATOM 1351 C CA . ASN A 1 173 ? -18.065 -0.034 7.159 1.00 83.06 173 ASN A CA 1
ATOM 1352 C C . ASN A 1 173 ? -16.594 0.141 6.749 1.00 83.06 173 ASN A C 1
ATOM 1354 O O . ASN A 1 173 ? -15.795 0.613 7.552 1.00 83.06 173 ASN A O 1
ATOM 1358 N N . LEU A 1 174 ? -16.231 -0.229 5.515 1.00 85.88 174 LEU A N 1
ATOM 1359 C CA . LEU A 1 174 ? -14.886 -0.033 4.984 1.00 85.88 174 LEU A CA 1
ATOM 1360 C C . LEU A 1 174 ? -14.820 1.328 4.269 1.00 85.88 174 LEU A C 1
ATOM 1362 O O . LEU A 1 174 ? -15.768 1.675 3.563 1.00 85.88 174 LEU A O 1
ATOM 1366 N N . PRO A 1 175 ? -13.707 2.080 4.359 1.00 78.44 175 PRO A N 1
ATOM 1367 C CA . PRO A 1 175 ? -13.549 3.380 3.691 1.00 78.44 175 PRO A CA 1
ATOM 1368 C C . PRO A 1 175 ? -13.661 3.346 2.153 1.00 78.44 175 PRO A C 1
ATOM 1370 O O . PRO A 1 175 ? -13.667 4.395 1.513 1.00 78.44 175 PRO A O 1
ATOM 1373 N N . GLY A 1 176 ? -13.751 2.152 1.557 1.00 68.44 176 GLY A N 1
ATOM 1374 C CA . GLY A 1 176 ? -13.692 1.936 0.116 1.00 68.44 176 GLY A CA 1
ATOM 1375 C C . GLY A 1 176 ? -12.259 2.018 -0.420 1.00 68.44 176 GLY A C 1
ATOM 1376 O O . GLY A 1 176 ? -11.317 2.258 0.339 1.00 68.44 176 GLY A O 1
ATOM 1377 N N . PRO A 1 177 ? -12.055 1.786 -1.730 1.00 65.69 177 PRO A N 1
ATOM 1378 C CA . PRO A 1 177 ? -10.766 2.056 -2.346 1.00 65.69 177 PRO A CA 1
ATOM 1379 C C . PRO A 1 177 ? -10.452 3.539 -2.168 1.00 65.69 177 PRO A C 1
ATOM 1381 O O . PRO A 1 177 ? -11.306 4.388 -2.435 1.00 65.69 177 PRO A O 1
ATOM 1384 N N . LEU A 1 178 ? -9.228 3.850 -1.735 1.00 62.38 178 LEU A N 1
ATOM 1385 C CA . LEU A 1 178 ? -8.746 5.224 -1.750 1.00 62.38 178 LEU A CA 1
ATOM 1386 C C . LEU A 1 178 ? -8.868 5.698 -3.193 1.00 62.38 178 LEU A C 1
ATOM 1388 O O . LEU A 1 178 ? -8.159 5.205 -4.074 1.00 62.38 178 LEU A O 1
ATOM 1392 N N . GLY A 1 179 ? -9.814 6.605 -3.447 1.00 51.56 179 GLY A N 1
ATOM 1393 C CA . GLY A 1 179 ? -9.811 7.378 -4.674 1.00 51.56 179 GLY A CA 1
ATOM 1394 C C . GLY A 1 179 ? -8.426 7.987 -4.732 1.00 51.56 179 GLY A C 1
ATOM 1395 O O . GLY A 1 179 ? -8.080 8.770 -3.845 1.00 51.56 179 GLY A O 1
ATOM 1396 N N . GLY A 1 180 ? -7.600 7.509 -5.669 1.00 47.28 180 GLY A N 1
ATOM 1397 C CA . GLY A 1 180 ? -6.231 7.982 -5.789 1.00 47.28 180 GLY A CA 1
ATOM 1398 C C . GLY A 1 180 ? -6.290 9.497 -5.764 1.00 47.28 180 GLY A C 1
ATOM 1399 O O . GLY A 1 180 ? -7.177 10.066 -6.401 1.00 47.28 180 GLY A O 1
ATOM 1400 N N . LEU A 1 181 ? -5.424 10.133 -4.976 1.00 47.56 181 LEU A N 1
ATOM 1401 C CA . LEU A 1 181 ? -5.162 11.558 -5.110 1.00 47.56 181 LEU A CA 1
ATOM 1402 C C . LEU A 1 181 ? -4.844 11.781 -6.595 1.00 47.56 181 LEU A C 1
ATOM 1404 O O . LEU A 1 181 ? -3.730 11.517 -7.045 1.00 47.56 181 LEU A O 1
ATOM 1408 N N . GLN A 1 182 ? -5.868 12.125 -7.382 1.00 47.28 182 GLN A N 1
ATOM 1409 C CA . GLN A 1 182 ? -5.783 12.388 -8.810 1.00 47.28 182 GLN A CA 1
ATOM 1410 C C . GLN A 1 182 ? -5.181 13.775 -8.925 1.00 47.28 182 GLN A C 1
ATOM 1412 O O . GLN A 1 182 ? -5.844 14.748 -9.265 1.00 47.28 182 GLN A O 1
ATOM 1417 N N . ASP A 1 183 ? -3.915 13.875 -8.553 1.00 54.47 183 ASP A N 1
ATOM 1418 C CA . ASP A 1 183 ? -3.119 15.014 -8.925 1.00 54.47 183 ASP A CA 1
ATOM 1419 C C . ASP A 1 183 ? -2.798 14.822 -10.425 1.00 54.47 183 ASP A C 1
ATOM 1421 O O . ASP A 1 183 ? -2.227 13.804 -10.819 1.00 54.47 183 ASP A O 1
ATOM 1425 N N . PRO A 1 184 ? -3.219 15.726 -11.321 1.00 57.19 184 PRO A N 1
ATOM 1426 C CA . PRO A 1 184 ? -2.943 15.598 -12.751 1.00 57.19 184 PRO A CA 1
ATOM 1427 C C . PRO A 1 184 ? -1.434 15.555 -13.059 1.00 57.19 184 PRO A C 1
ATOM 1429 O O . PRO A 1 184 ? -1.024 14.940 -14.051 1.00 57.19 184 PRO A O 1
ATOM 1432 N N . ALA A 1 185 ? -0.580 16.109 -12.187 1.00 58.00 185 ALA A N 1
ATOM 1433 C CA . ALA A 1 185 ? 0.867 15.911 -12.271 1.00 58.00 185 ALA A CA 1
ATOM 1434 C C . ALA A 1 185 ? 1.243 14.429 -12.070 1.00 58.00 185 ALA A C 1
ATOM 1436 O O . ALA A 1 185 ? 2.110 13.901 -12.775 1.00 58.00 185 ALA A O 1
ATOM 1437 N N . LEU A 1 186 ? 0.505 13.745 -11.193 1.00 59.00 186 LEU A N 1
ATOM 1438 C CA . LEU A 1 186 ? 0.591 12.327 -10.837 1.00 59.00 186 LEU A CA 1
ATOM 1439 C C . LEU A 1 186 ? 0.089 11.390 -11.947 1.00 59.00 186 LEU A C 1
ATOM 1441 O O . LEU A 1 186 ? 0.448 10.215 -11.960 1.00 59.00 186 LEU A O 1
ATOM 1445 N N . GLU A 1 187 ? -0.669 11.869 -12.930 1.00 62.12 187 GLU A N 1
ATOM 1446 C CA . GLU A 1 187 ? -0.909 11.098 -14.154 1.00 62.12 187 GLU A CA 1
ATOM 1447 C C . GLU A 1 187 ? 0.206 11.285 -15.184 1.00 62.12 187 GLU A C 1
ATOM 1449 O O . GLU A 1 187 ? 0.613 10.330 -15.854 1.00 62.12 187 GLU A O 1
ATOM 1454 N N . SER A 1 188 ? 0.694 12.518 -15.333 1.00 65.00 188 SER A N 1
ATOM 1455 C CA . SER A 1 188 ? 1.672 12.874 -16.365 1.00 65.00 188 SER A CA 1
ATOM 1456 C C . SER A 1 188 ? 3.017 12.178 -16.152 1.00 65.00 188 SER A C 1
ATOM 1458 O O . SER A 1 188 ? 3.562 11.574 -17.082 1.00 65.00 188 SER A O 1
ATOM 1460 N N . LEU A 1 189 ? 3.512 12.167 -14.914 1.00 65.31 189 LEU A N 1
ATOM 1461 C CA . LEU A 1 189 ? 4.763 11.502 -14.593 1.00 65.31 189 LEU A CA 1
ATOM 1462 C C . LEU A 1 189 ? 4.571 9.962 -14.665 1.00 65.31 189 LEU A C 1
ATOM 1464 O O . LEU A 1 189 ? 5.496 9.253 -15.050 1.00 65.31 189 LEU A O 1
ATOM 1468 N N . HIS A 1 190 ? 3.388 9.408 -14.360 1.00 62.78 190 HIS A N 1
ATOM 1469 C CA . HIS A 1 190 ? 3.137 7.957 -14.376 1.00 62.78 190 HIS A CA 1
ATOM 1470 C C . HIS A 1 190 ? 3.140 7.427 -15.814 1.00 62.78 190 HIS A C 1
ATOM 1472 O O . HIS A 1 190 ? 3.630 6.331 -16.103 1.00 62.78 190 HIS A O 1
ATOM 1478 N N . ARG A 1 191 ? 2.647 8.242 -16.755 1.00 69.50 191 ARG A N 1
ATOM 1479 C CA . ARG A 1 191 ? 2.827 8.006 -18.193 1.00 69.50 191 ARG A CA 1
ATOM 1480 C C . ARG A 1 191 ? 4.307 8.099 -18.585 1.00 69.50 191 ARG A C 1
ATOM 1482 O O . ARG A 1 191 ? 4.777 7.254 -19.352 1.00 69.50 191 ARG A O 1
ATOM 1489 N N . ALA A 1 192 ? 5.055 9.062 -18.040 1.00 69.88 192 ALA A N 1
ATOM 1490 C CA . ALA A 1 192 ? 6.493 9.194 -18.287 1.00 69.88 192 ALA A CA 1
ATOM 1491 C C . ALA A 1 192 ? 7.289 7.964 -17.801 1.00 69.88 192 ALA A C 1
ATOM 1493 O O . ALA A 1 192 ? 8.067 7.410 -18.572 1.00 69.88 192 ALA A O 1
ATOM 1494 N N . GLU A 1 193 ? 7.035 7.438 -16.602 1.00 66.69 193 GLU A N 1
ATOM 1495 C CA . GLU A 1 193 ? 7.690 6.213 -16.117 1.00 66.69 193 GLU A CA 1
ATOM 1496 C C . GLU A 1 193 ? 7.312 4.970 -16.927 1.00 66.69 193 GLU A C 1
ATOM 1498 O O . GLU A 1 193 ? 8.192 4.204 -17.324 1.00 66.69 193 GLU A O 1
ATOM 1503 N N . LYS A 1 194 ? 6.024 4.776 -17.245 1.00 69.44 194 LYS A N 1
ATOM 1504 C CA . LYS A 1 194 ? 5.594 3.654 -18.100 1.00 69.44 194 LYS A CA 1
ATOM 1505 C C . LYS A 1 194 ? 6.262 3.705 -19.474 1.00 69.44 194 LYS A C 1
ATOM 1507 O O . LYS A 1 194 ? 6.707 2.675 -19.984 1.00 69.44 194 LYS A O 1
ATOM 1512 N N . SER A 1 195 ? 6.373 4.896 -20.062 1.00 68.56 195 SER A N 1
ATOM 1513 C CA . SER A 1 195 ? 7.066 5.083 -21.340 1.00 68.56 195 SER A CA 1
ATOM 1514 C C . SER A 1 195 ? 8.581 4.876 -21.228 1.00 68.56 195 SER A C 1
ATOM 1516 O O . SER A 1 195 ? 9.170 4.256 -22.117 1.00 68.56 195 SER A O 1
ATOM 1518 N N . ALA A 1 196 ? 9.215 5.288 -20.127 1.00 68.75 196 ALA A N 1
ATOM 1519 C CA . ALA A 1 196 ? 10.630 5.037 -19.862 1.00 68.75 196 ALA A CA 1
ATOM 1520 C C . ALA A 1 196 ? 10.922 3.537 -19.679 1.00 68.75 196 ALA A C 1
ATOM 1522 O O . ALA A 1 196 ? 11.847 3.010 -20.302 1.00 68.75 196 ALA A O 1
ATOM 1523 N N . ALA A 1 197 ? 10.089 2.821 -18.916 1.00 63.41 197 ALA A N 1
ATOM 1524 C CA . ALA A 1 197 ? 10.188 1.375 -18.729 1.00 63.41 197 ALA A CA 1
ATOM 1525 C C . ALA A 1 197 ? 10.000 0.617 -20.055 1.00 63.41 197 ALA A C 1
ATOM 1527 O O . ALA A 1 197 ? 10.816 -0.236 -20.409 1.00 63.41 197 ALA A O 1
ATOM 1528 N N . ALA A 1 198 ? 8.991 0.986 -20.852 1.00 63.69 198 ALA A N 1
ATOM 1529 C CA . ALA A 1 198 ? 8.786 0.420 -22.185 1.00 63.69 198 ALA A CA 1
ATOM 1530 C C . ALA A 1 198 ? 9.981 0.688 -23.123 1.00 63.69 198 ALA A C 1
ATOM 1532 O O . ALA A 1 198 ? 10.387 -0.183 -23.898 1.00 63.69 198 ALA A O 1
ATOM 1533 N N . SER A 1 199 ? 10.587 1.874 -23.029 1.00 64.56 199 SER A N 1
ATOM 1534 C CA . SER A 1 199 ? 11.764 2.262 -23.815 1.00 64.56 199 SER A CA 1
ATOM 1535 C C . SER A 1 199 ? 13.025 1.495 -23.402 1.00 64.56 199 SER A C 1
ATOM 1537 O O . SER A 1 199 ? 13.810 1.089 -24.264 1.00 64.56 199 SER A O 1
ATOM 1539 N N . ALA A 1 200 ? 13.207 1.232 -22.105 1.00 56.69 200 ALA A N 1
ATOM 1540 C CA . ALA A 1 200 ? 14.300 0.415 -21.584 1.00 56.69 200 ALA A CA 1
ATOM 1541 C C . ALA A 1 200 ? 14.193 -1.045 -22.056 1.00 56.69 200 ALA A C 1
ATOM 1543 O O . ALA A 1 200 ? 15.184 -1.616 -22.521 1.00 56.69 200 ALA A O 1
ATOM 1544 N N . THR A 1 201 ? 12.988 -1.622 -22.035 1.00 59.88 201 THR A N 1
ATOM 1545 C CA . THR A 1 201 ? 12.726 -2.973 -22.559 1.00 59.88 201 THR A CA 1
ATOM 1546 C C . THR A 1 201 ? 12.993 -3.052 -24.064 1.00 59.88 201 THR A C 1
ATOM 1548 O O . THR A 1 201 ? 13.670 -3.970 -24.525 1.00 59.88 201 THR A O 1
ATOM 1551 N N . ARG A 1 202 ? 12.573 -2.042 -24.843 1.00 60.59 202 ARG A N 1
ATOM 1552 C CA . ARG A 1 202 ? 12.894 -1.956 -26.281 1.00 60.59 202 ARG A CA 1
ATOM 1553 C C . ARG A 1 202 ? 14.398 -1.871 -26.547 1.00 60.59 202 ARG A C 1
ATOM 1555 O O . ARG A 1 202 ? 14.883 -2.519 -27.471 1.00 60.59 202 ARG A O 1
ATOM 1562 N N . ARG A 1 203 ? 15.154 -1.111 -25.744 1.00 60.06 203 ARG A N 1
ATOM 1563 C CA . ARG A 1 203 ? 16.623 -1.035 -25.859 1.00 60.06 203 ARG A CA 1
ATOM 1564 C C . ARG A 1 203 ? 17.299 -2.369 -25.546 1.00 60.06 203 ARG A C 1
ATOM 1566 O O . ARG A 1 203 ? 18.193 -2.759 -26.293 1.00 60.06 203 ARG A O 1
ATOM 1573 N N . ARG A 1 204 ? 16.860 -3.082 -24.502 1.00 58.19 204 ARG A N 1
ATOM 1574 C CA . ARG A 1 204 ? 17.371 -4.428 -24.178 1.00 58.19 204 ARG A CA 1
ATOM 1575 C C . ARG A 1 204 ? 17.102 -5.418 -25.309 1.00 58.19 204 ARG A C 1
ATOM 1577 O O . ARG A 1 204 ? 18.037 -6.070 -25.758 1.00 58.19 204 ARG A O 1
ATOM 1584 N N . ASN A 1 205 ? 15.881 -5.432 -25.843 1.00 59.16 205 ASN A N 1
ATOM 1585 C CA . ASN A 1 205 ? 15.519 -6.297 -26.968 1.00 59.16 205 ASN A CA 1
ATOM 1586 C C . ASN A 1 205 ? 16.296 -5.949 -28.248 1.00 59.16 205 ASN A C 1
ATOM 1588 O O . ASN A 1 205 ? 16.641 -6.828 -29.027 1.00 59.16 205 ASN A O 1
ATOM 1592 N N . ARG A 1 206 ? 16.613 -4.669 -28.481 1.00 61.03 206 ARG A N 1
ATOM 1593 C CA . ARG A 1 206 ? 17.450 -4.264 -29.619 1.00 61.03 206 ARG A CA 1
ATOM 1594 C C . ARG A 1 206 ? 18.907 -4.696 -29.446 1.00 61.03 206 ARG A C 1
ATOM 1596 O O . ARG A 1 206 ? 19.527 -5.099 -30.424 1.00 61.03 206 ARG A O 1
ATOM 1603 N N . LYS A 1 207 ? 19.449 -4.612 -28.228 1.00 59.25 207 LYS A N 1
ATOM 1604 C CA . LYS A 1 207 ? 20.819 -5.048 -27.932 1.00 59.25 207 LYS A CA 1
ATOM 1605 C C . LYS A 1 207 ? 20.967 -6.562 -28.108 1.00 59.25 207 LYS A C 1
ATOM 1607 O O . LYS A 1 207 ? 21.883 -6.978 -28.806 1.00 59.25 207 LYS A O 1
ATOM 1612 N N . SER A 1 208 ? 20.024 -7.352 -27.589 1.00 60.91 208 SER A N 1
ATOM 1613 C CA . SER A 1 208 ? 20.034 -8.807 -27.788 1.00 60.91 208 SER A CA 1
ATOM 1614 C C . SER A 1 208 ? 19.905 -9.185 -29.266 1.00 60.91 208 SER A C 1
ATOM 1616 O O . SER A 1 208 ? 20.634 -10.049 -29.736 1.00 60.91 208 SER A O 1
ATOM 1618 N N . LEU A 1 209 ? 19.067 -8.481 -30.038 1.00 58.09 209 LEU A N 1
ATOM 1619 C CA . LEU A 1 209 ? 18.967 -8.688 -31.487 1.00 58.09 209 LEU A CA 1
ATOM 1620 C C . LEU A 1 209 ? 20.286 -8.423 -32.221 1.00 58.09 209 LEU A C 1
ATOM 1622 O O . LEU A 1 209 ? 20.649 -9.191 -33.107 1.00 58.09 209 LEU A O 1
ATOM 1626 N N . LEU A 1 210 ? 20.996 -7.347 -31.876 1.00 61.12 210 LEU A N 1
ATOM 1627 C CA . LEU A 1 210 ? 22.282 -7.024 -32.500 1.00 61.12 210 LEU A CA 1
ATOM 1628 C C . LEU A 1 210 ? 23.363 -8.048 -32.141 1.00 61.12 210 LEU A C 1
ATOM 1630 O O . LEU A 1 210 ? 24.152 -8.416 -33.007 1.00 61.12 210 LEU A O 1
ATOM 1634 N N . GLU A 1 211 ? 23.374 -8.543 -30.904 1.00 60.06 211 GLU A N 1
ATOM 1635 C CA . GLU A 1 211 ? 24.288 -9.605 -30.470 1.00 60.06 211 GLU A CA 1
ATOM 1636 C C . GLU A 1 211 ? 24.009 -10.919 -31.215 1.00 60.06 211 GLU A C 1
ATOM 1638 O O . GLU A 1 211 ? 24.935 -11.511 -31.768 1.00 60.06 211 GLU A O 1
ATOM 1643 N N . THR A 1 212 ? 22.740 -11.327 -31.346 1.00 59.38 212 THR A N 1
ATOM 1644 C CA . THR A 1 212 ? 22.366 -12.522 -32.122 1.00 59.38 212 THR A CA 1
ATOM 1645 C C . THR A 1 212 ? 22.734 -12.393 -33.603 1.00 59.38 212 THR A C 1
ATOM 1647 O O . THR A 1 212 ? 23.236 -13.346 -34.195 1.00 59.38 212 THR A O 1
ATOM 1650 N N . VAL A 1 213 ? 22.519 -11.226 -34.222 1.00 55.88 213 VAL A N 1
ATOM 1651 C CA . VAL A 1 213 ? 22.908 -10.992 -35.625 1.00 55.88 213 VAL A CA 1
ATOM 1652 C C . VAL A 1 213 ? 24.427 -11.050 -35.788 1.00 55.88 213 VAL A C 1
ATOM 1654 O O . VAL A 1 213 ? 24.910 -11.670 -36.732 1.00 55.88 213 VAL A O 1
ATOM 1657 N N . ASN A 1 214 ? 25.185 -10.458 -34.865 1.00 59.03 214 ASN A N 1
ATOM 1658 C CA . ASN A 1 214 ? 26.643 -10.465 -34.925 1.00 59.03 214 ASN A CA 1
ATOM 1659 C C . ASN A 1 214 ? 27.216 -11.890 -34.834 1.00 59.03 214 ASN A C 1
ATOM 1661 O O . ASN A 1 214 ? 28.086 -12.253 -35.621 1.00 59.03 214 ASN A O 1
ATOM 1665 N N . GLU A 1 215 ? 26.694 -12.725 -33.932 1.00 57.66 215 GLU A N 1
ATOM 1666 C CA . GLU A 1 215 ? 27.113 -14.130 -33.824 1.00 57.66 215 GLU A CA 1
ATOM 1667 C C . GLU A 1 215 ? 26.767 -14.943 -35.082 1.00 57.66 215 GLU A C 1
ATOM 1669 O O . GLU A 1 215 ? 27.592 -15.715 -35.574 1.00 57.66 215 GLU A O 1
ATOM 1674 N N . ARG A 1 216 ? 25.597 -14.701 -35.686 1.00 55.19 216 ARG A N 1
ATOM 1675 C CA . ARG A 1 216 ? 25.202 -15.339 -36.955 1.00 55.19 216 ARG A CA 1
ATOM 1676 C C . ARG A 1 216 ? 26.115 -14.952 -38.116 1.00 55.19 216 ARG A C 1
ATOM 1678 O O . ARG A 1 216 ? 26.496 -15.815 -38.904 1.00 55.19 216 ARG A O 1
ATOM 1685 N N . VAL A 1 217 ? 26.503 -13.679 -38.206 1.00 55.41 217 VAL A N 1
ATOM 1686 C CA . VAL A 1 217 ? 27.433 -13.194 -39.238 1.00 55.41 217 VAL A CA 1
ATOM 1687 C C . VAL A 1 217 ? 28.818 -13.818 -39.067 1.00 55.41 217 VAL A C 1
ATOM 1689 O O . VAL A 1 217 ? 29.403 -14.255 -40.055 1.00 55.41 217 VAL A O 1
ATOM 1692 N N . LYS A 1 218 ? 29.328 -13.930 -37.832 1.00 56.69 218 LYS A N 1
ATOM 1693 C CA . LYS A 1 218 ? 30.609 -14.605 -37.558 1.00 56.69 218 LYS A CA 1
ATOM 1694 C C . LYS A 1 218 ? 30.578 -16.076 -37.969 1.00 56.69 218 LYS A C 1
ATOM 1696 O O . LYS A 1 218 ? 31.499 -16.536 -38.640 1.00 56.69 218 LYS A O 1
ATOM 1701 N N . PHE A 1 219 ? 29.524 -16.803 -37.597 1.00 56.34 219 PHE A N 1
ATOM 1702 C CA . PHE A 1 219 ? 29.390 -18.217 -37.943 1.00 56.34 219 PHE A CA 1
ATOM 1703 C C . PHE A 1 219 ? 29.297 -18.423 -39.459 1.00 56.34 219 PHE A C 1
ATOM 1705 O O . PHE A 1 219 ? 30.005 -19.263 -40.013 1.00 56.34 219 PHE A O 1
ATOM 1712 N N . ALA A 1 220 ? 28.493 -17.603 -40.145 1.00 53.78 220 ALA A N 1
ATOM 1713 C CA . ALA A 1 220 ? 28.414 -17.620 -41.600 1.00 53.78 220 ALA A CA 1
ATOM 1714 C C . ALA A 1 220 ? 29.782 -17.330 -42.236 1.00 53.78 220 ALA A C 1
ATOM 1716 O O . ALA A 1 220 ? 30.206 -18.067 -43.120 1.00 53.78 220 ALA A O 1
ATOM 1717 N N . ALA A 1 221 ? 30.507 -16.312 -41.762 1.00 55.84 221 ALA A N 1
ATOM 1718 C CA . ALA A 1 221 ? 31.836 -15.976 -42.271 1.00 55.84 221 ALA A CA 1
ATOM 1719 C C . ALA A 1 221 ? 32.840 -17.132 -42.115 1.00 55.84 221 ALA A C 1
ATOM 1721 O O . ALA A 1 221 ? 33.600 -17.409 -43.041 1.00 55.84 221 ALA A O 1
ATOM 1722 N N . LEU A 1 222 ? 32.822 -17.847 -40.985 1.00 57.94 222 LEU A N 1
ATOM 1723 C CA . LEU A 1 222 ? 33.678 -19.020 -40.771 1.00 57.94 222 LEU A CA 1
ATOM 1724 C C . LEU A 1 222 ? 33.317 -20.183 -41.701 1.00 57.94 222 LEU A C 1
ATOM 1726 O O . LEU A 1 222 ? 34.210 -20.785 -42.297 1.00 57.94 222 LEU A O 1
ATOM 1730 N N . ALA A 1 223 ? 32.024 -20.472 -41.872 1.00 55.47 223 ALA A N 1
ATOM 1731 C CA . ALA A 1 223 ? 31.564 -21.485 -42.820 1.00 55.47 223 ALA A CA 1
ATOM 1732 C C . ALA A 1 223 ? 31.986 -21.139 -44.260 1.00 55.47 223 ALA A C 1
ATOM 1734 O O . ALA A 1 223 ? 32.432 -22.009 -45.006 1.00 55.47 223 ALA A O 1
ATOM 1735 N N . TRP A 1 224 ? 31.930 -19.857 -44.628 1.00 58.66 224 TRP A N 1
ATOM 1736 C CA . TRP A 1 224 ? 32.389 -19.369 -45.927 1.00 58.66 224 TRP A CA 1
ATOM 1737 C C . TRP A 1 224 ? 33.887 -19.532 -46.140 1.00 58.66 224 TRP A C 1
ATOM 1739 O O . TRP A 1 224 ? 34.299 -20.005 -47.198 1.00 58.66 224 TRP A O 1
ATOM 1749 N N . LEU A 1 225 ? 34.700 -19.180 -45.142 1.00 62.47 225 LEU A N 1
ATOM 1750 C CA . LEU A 1 225 ? 36.148 -19.385 -45.198 1.00 62.47 225 LEU A CA 1
ATOM 1751 C C . LEU A 1 225 ? 36.494 -20.868 -45.358 1.00 62.47 225 LEU A C 1
ATOM 1753 O O . LEU A 1 225 ? 37.389 -21.206 -46.132 1.00 62.47 225 LEU A O 1
ATOM 1757 N N . PHE A 1 226 ? 35.755 -21.752 -44.684 1.00 63.28 226 PHE A N 1
ATOM 1758 C CA . PHE A 1 226 ? 35.924 -23.193 -44.828 1.00 63.28 226 PHE A CA 1
ATOM 1759 C C . PHE A 1 226 ? 35.590 -23.673 -46.248 1.00 63.28 226 PHE A C 1
ATOM 1761 O O . PHE A 1 226 ? 36.417 -24.335 -46.872 1.00 63.28 226 PHE A O 1
ATOM 1768 N N . ILE A 1 227 ? 34.428 -23.294 -46.794 1.00 59.19 227 ILE A N 1
ATOM 1769 C CA . ILE A 1 227 ? 34.019 -23.664 -48.161 1.00 59.19 227 ILE A CA 1
ATOM 1770 C C . ILE A 1 227 ? 35.027 -23.140 -49.191 1.00 59.19 227 ILE A C 1
ATOM 1772 O O . ILE A 1 227 ? 35.446 -23.885 -50.075 1.00 59.19 227 ILE A O 1
ATOM 1776 N N . ALA A 1 228 ? 35.463 -21.884 -49.059 1.00 58.53 228 ALA A N 1
ATOM 1777 C CA . ALA A 1 228 ? 36.481 -21.305 -49.929 1.00 58.53 228 ALA A CA 1
ATOM 1778 C C . ALA A 1 228 ? 37.800 -22.093 -49.857 1.00 58.53 228 ALA A C 1
ATOM 1780 O O . ALA A 1 228 ? 38.390 -22.395 -50.893 1.00 58.53 228 ALA A O 1
ATOM 1781 N N . GLY A 1 229 ? 38.224 -22.490 -48.653 1.00 62.28 229 GLY A N 1
ATOM 1782 C CA . GLY A 1 229 ? 39.396 -23.339 -48.448 1.00 62.28 229 GLY A CA 1
ATOM 1783 C C . GLY A 1 229 ? 39.273 -24.702 -49.132 1.00 62.28 229 GLY A C 1
ATOM 1784 O O . GLY A 1 229 ? 40.207 -25.126 -49.808 1.00 62.28 229 GLY A O 1
ATOM 1785 N N . VAL A 1 230 ? 38.111 -25.356 -49.026 1.00 61.34 230 VAL A N 1
ATOM 1786 C CA . VAL A 1 230 ? 37.836 -26.636 -49.704 1.00 61.34 230 VAL A CA 1
ATOM 1787 C C . VAL A 1 230 ? 37.891 -26.479 -51.224 1.00 61.34 230 VAL A C 1
ATOM 1789 O O . VAL A 1 230 ? 38.516 -27.301 -51.886 1.00 61.34 230 VAL A O 1
ATOM 1792 N N . ILE A 1 231 ? 37.306 -25.414 -51.784 1.00 59.81 231 ILE A N 1
ATOM 1793 C CA . ILE A 1 231 ? 37.336 -25.142 -53.233 1.00 59.81 231 ILE A CA 1
ATOM 1794 C C . ILE A 1 231 ? 38.770 -24.910 -53.722 1.00 59.81 231 ILE A C 1
ATOM 1796 O O . ILE A 1 231 ? 39.160 -25.437 -54.765 1.00 59.81 231 ILE A O 1
ATOM 1800 N N . VAL A 1 232 ? 39.568 -24.131 -52.986 1.00 63.00 232 VAL A N 1
ATOM 1801 C CA . VAL A 1 232 ? 40.975 -23.875 -53.331 1.00 63.00 232 VAL A CA 1
ATOM 1802 C C . VAL A 1 232 ? 41.794 -25.163 -53.255 1.00 63.00 232 VAL A C 1
ATOM 1804 O O . VAL A 1 232 ? 42.553 -25.454 -54.176 1.00 63.00 232 VAL A O 1
ATOM 1807 N N . LEU A 1 233 ? 41.615 -25.956 -52.195 1.00 61.59 233 LEU A N 1
ATOM 1808 C CA . LEU A 1 233 ? 42.327 -27.218 -52.007 1.00 61.59 233 LEU A CA 1
ATOM 1809 C C . LEU A 1 233 ? 41.955 -28.246 -53.082 1.00 61.59 233 LEU A C 1
ATOM 1811 O O . LEU A 1 233 ? 42.843 -28.873 -53.652 1.00 61.59 233 LEU A O 1
ATOM 1815 N N . ALA A 1 234 ? 40.665 -28.390 -53.393 1.00 60.75 234 ALA A N 1
ATOM 1816 C CA . ALA A 1 234 ? 40.187 -29.287 -54.441 1.00 60.75 234 ALA A CA 1
ATOM 1817 C C . ALA A 1 234 ? 40.751 -28.892 -55.811 1.00 60.75 234 ALA A C 1
ATOM 1819 O O . ALA A 1 234 ? 41.273 -29.747 -56.523 1.00 60.75 234 ALA A O 1
ATOM 1820 N N . ASN A 1 235 ? 40.735 -27.597 -56.148 1.00 60.00 235 ASN A N 1
ATOM 1821 C CA . ASN A 1 235 ? 41.357 -27.112 -57.379 1.00 60.00 235 ASN A CA 1
ATOM 1822 C C . ASN A 1 235 ? 42.858 -27.416 -57.410 1.00 60.00 235 ASN A C 1
ATOM 1824 O O . ASN A 1 235 ? 43.329 -27.969 -58.395 1.00 60.00 235 ASN A O 1
ATOM 1828 N N . TYR A 1 236 ? 43.593 -27.131 -56.332 1.00 62.44 236 TYR A N 1
ATOM 1829 C CA . TYR A 1 236 ? 45.034 -27.390 -56.258 1.00 62.44 236 TYR A CA 1
ATOM 1830 C C . TYR A 1 236 ? 45.385 -28.875 -56.445 1.00 62.44 236 TYR A C 1
ATOM 1832 O O . TYR A 1 236 ? 46.346 -29.208 -57.141 1.00 62.44 236 TYR A O 1
ATOM 1840 N N . LEU A 1 237 ? 44.601 -29.774 -55.842 1.00 62.28 237 LEU A N 1
ATOM 1841 C CA . LEU A 1 237 ? 44.816 -31.219 -55.943 1.00 62.28 237 LEU A CA 1
ATOM 1842 C C . LEU A 1 237 ? 44.505 -31.767 -57.344 1.00 62.28 237 LEU A C 1
ATOM 1844 O O . LEU A 1 237 ? 45.180 -32.696 -57.789 1.00 62.28 237 LEU A O 1
ATOM 1848 N N . VAL A 1 238 ? 43.516 -31.195 -58.039 1.00 61.16 238 VAL A N 1
ATOM 1849 C CA . VAL A 1 238 ? 43.064 -31.664 -59.359 1.00 61.16 238 VAL A CA 1
ATOM 1850 C C . VAL A 1 238 ? 43.884 -31.062 -60.503 1.00 61.16 238 VAL A C 1
ATOM 1852 O O . VAL A 1 238 ? 44.264 -31.786 -61.419 1.00 61.16 238 VAL A O 1
ATOM 1855 N N . SER A 1 239 ? 44.202 -29.764 -60.474 1.00 55.78 239 SER A N 1
ATOM 1856 C CA . SER A 1 239 ? 44.808 -29.080 -61.626 1.00 55.78 239 SER A CA 1
ATOM 1857 C C . SER A 1 239 ? 46.324 -29.269 -61.760 1.00 55.78 239 SER A C 1
ATOM 1859 O O . SER A 1 239 ? 46.873 -28.943 -62.811 1.00 55.78 239 SER A O 1
ATOM 1861 N N . ARG A 1 240 ? 47.021 -29.777 -60.724 1.00 57.03 240 ARG A N 1
ATOM 1862 C CA . ARG A 1 240 ? 48.498 -29.927 -60.668 1.00 57.03 240 ARG A CA 1
ATOM 1863 C C . ARG A 1 240 ? 49.271 -28.706 -61.222 1.00 57.03 240 ARG A C 1
ATOM 1865 O O . ARG A 1 240 ? 50.375 -28.849 -61.743 1.00 57.03 240 ARG A O 1
ATOM 1872 N N . GLY A 1 241 ? 48.708 -27.501 -61.101 1.00 57.16 241 GLY A N 1
ATOM 1873 C CA . GLY A 1 241 ? 49.246 -26.259 -61.657 1.00 57.16 241 GLY A CA 1
ATOM 1874 C C . GLY A 1 241 ? 48.534 -25.014 -61.102 1.00 57.16 241 GLY A C 1
ATOM 1875 O O . GLY A 1 241 ? 47.475 -25.133 -60.492 1.00 57.16 241 GLY A O 1
ATOM 1876 N N . PRO A 1 242 ? 49.098 -23.804 -61.284 1.00 52.06 242 PRO A N 1
ATOM 1877 C CA . PRO A 1 242 ? 48.621 -22.578 -60.627 1.00 52.06 242 PRO A CA 1
ATOM 1878 C C . PRO A 1 242 ? 47.310 -21.999 -61.198 1.00 52.06 242 PRO A C 1
ATOM 1880 O O . PRO A 1 242 ? 46.835 -20.978 -60.703 1.00 52.06 242 PRO A O 1
ATOM 1883 N N . GLY A 1 243 ? 46.732 -22.609 -62.237 1.00 55.22 243 GLY A N 1
ATOM 1884 C CA . GLY A 1 243 ? 45.491 -22.152 -62.864 1.00 55.22 243 GLY A CA 1
ATOM 1885 C C . GLY A 1 243 ? 44.249 -22.771 -62.221 1.00 55.22 243 GLY A C 1
ATOM 1886 O O . GLY A 1 243 ? 44.181 -23.986 -62.037 1.00 55.22 243 GLY A O 1
ATOM 1887 N N . PHE A 1 244 ? 43.255 -21.939 -61.904 1.00 54.31 244 PHE A N 1
ATOM 1888 C CA . PHE A 1 244 ? 41.890 -22.399 -61.633 1.00 54.31 244 PHE A CA 1
ATOM 1889 C C . PHE A 1 244 ? 41.302 -22.984 -62.924 1.00 54.31 244 PHE A C 1
ATOM 1891 O O . PHE A 1 244 ? 41.435 -22.378 -63.985 1.00 54.31 244 PHE A O 1
ATOM 1898 N N . VAL A 1 245 ? 40.652 -24.146 -62.843 1.00 57.91 245 VAL A N 1
ATOM 1899 C CA . VAL A 1 245 ? 40.016 -24.783 -64.008 1.00 57.91 245 VAL A CA 1
ATOM 1900 C C . VAL A 1 245 ? 38.875 -23.891 -64.511 1.00 57.91 245 VAL A C 1
ATOM 1902 O O . VAL A 1 245 ? 38.034 -23.466 -63.711 1.00 57.91 245 VAL A O 1
ATOM 1905 N N . ASP A 1 246 ? 38.829 -23.592 -65.810 1.00 52.69 246 ASP A N 1
ATOM 1906 C CA . ASP A 1 246 ? 37.789 -22.740 -66.401 1.00 52.69 246 ASP A CA 1
ATOM 1907 C C . ASP A 1 246 ? 36.377 -23.246 -66.043 1.00 52.69 246 ASP A C 1
ATOM 1909 O O . ASP A 1 246 ? 36.060 -24.426 -66.179 1.00 52.69 246 ASP A O 1
ATOM 1913 N N . GLY A 1 247 ? 35.527 -22.348 -65.528 1.00 54.50 247 GLY A N 1
ATOM 1914 C CA . GLY A 1 247 ? 34.164 -22.654 -65.057 1.00 54.50 247 GLY A CA 1
ATOM 1915 C C . GLY A 1 247 ? 34.006 -22.787 -63.535 1.00 54.50 247 GLY A C 1
ATOM 1916 O O . GLY A 1 247 ? 32.919 -22.540 -63.008 1.00 54.50 247 GLY A O 1
ATOM 1917 N N . SER A 1 248 ? 35.085 -23.054 -62.796 1.00 54.38 248 SER A N 1
ATOM 1918 C CA . SER A 1 248 ? 35.053 -23.166 -61.324 1.00 54.38 248 SER A CA 1
ATOM 1919 C C . SER A 1 248 ? 34.683 -21.851 -60.611 1.00 54.38 248 SER A C 1
ATOM 1921 O O . SER A 1 248 ? 34.028 -21.873 -59.567 1.00 54.38 248 SER A O 1
ATOM 1923 N N . TYR A 1 249 ? 35.001 -20.698 -61.212 1.00 55.03 249 TYR A N 1
ATOM 1924 C CA . TYR A 1 249 ? 34.599 -19.373 -60.720 1.00 55.03 249 TYR A CA 1
ATOM 1925 C C . TYR A 1 249 ? 33.080 -19.164 -60.717 1.00 55.03 249 TYR A C 1
ATOM 1927 O O . TYR A 1 249 ? 32.538 -18.602 -59.766 1.00 55.03 249 TYR A O 1
ATOM 1935 N N . TRP A 1 250 ? 32.382 -19.641 -61.752 1.00 52.62 250 TRP A N 1
ATOM 1936 C CA . TRP A 1 250 ? 30.927 -19.512 -61.857 1.00 52.62 250 TRP A CA 1
ATOM 1937 C C . TRP A 1 250 ? 30.209 -20.394 -60.843 1.00 52.62 250 TRP A C 1
ATOM 1939 O O . TRP A 1 250 ? 29.229 -19.962 -60.241 1.00 52.62 250 TRP A O 1
ATOM 1949 N N . VAL A 1 251 ? 30.734 -21.596 -60.598 1.00 56.41 251 VAL A N 1
ATOM 1950 C CA . VAL A 1 251 ? 30.203 -22.511 -59.582 1.00 56.41 251 VAL A CA 1
ATOM 1951 C C . VAL A 1 251 ? 30.408 -21.931 -58.181 1.00 56.41 251 VAL A C 1
ATOM 1953 O O . VAL A 1 251 ? 29.459 -21.870 -57.401 1.00 56.41 251 VAL A O 1
ATOM 1956 N N . ALA A 1 252 ? 31.604 -21.417 -57.877 1.00 54.56 252 ALA A N 1
ATOM 1957 C CA . ALA A 1 252 ? 31.872 -20.756 -56.602 1.00 54.56 252 ALA A CA 1
ATOM 1958 C C . ALA A 1 252 ? 30.961 -19.531 -56.388 1.00 54.56 252 ALA A C 1
ATOM 1960 O O . ALA A 1 252 ? 30.356 -19.387 -55.325 1.00 54.56 252 ALA A O 1
ATOM 1961 N N . ALA A 1 253 ? 30.793 -18.684 -57.410 1.00 53.47 253 ALA A N 1
ATOM 1962 C CA . ALA A 1 253 ? 29.903 -17.526 -57.348 1.00 53.47 253 ALA A CA 1
ATOM 1963 C C . ALA A 1 253 ? 28.423 -17.922 -57.178 1.00 53.47 253 ALA A C 1
ATOM 1965 O O . ALA A 1 253 ? 27.719 -17.323 -56.365 1.00 53.47 253 ALA A O 1
ATOM 1966 N N . ALA A 1 254 ? 27.951 -18.955 -57.883 1.00 53.97 254 ALA A N 1
ATOM 1967 C CA . ALA A 1 254 ? 26.581 -19.454 -57.765 1.00 53.97 254 ALA A CA 1
ATOM 1968 C C . ALA A 1 254 ? 26.291 -20.026 -56.367 1.00 53.97 254 ALA A C 1
ATOM 1970 O O . ALA A 1 254 ? 25.227 -19.760 -55.809 1.00 53.97 254 ALA A O 1
ATOM 1971 N N . ILE A 1 255 ? 27.251 -20.738 -55.764 1.00 58.91 255 ILE A N 1
ATOM 1972 C CA . ILE A 1 255 ? 27.151 -21.238 -54.383 1.00 58.91 255 ILE A CA 1
ATOM 1973 C C . ILE A 1 255 ? 27.040 -20.071 -53.398 1.00 58.91 255 ILE A C 1
ATOM 1975 O O . ILE A 1 255 ? 26.191 -20.109 -52.502 1.00 58.91 255 ILE A O 1
ATOM 1979 N N . ILE A 1 256 ? 27.848 -19.021 -53.585 1.00 54.38 256 ILE A N 1
ATOM 1980 C CA . ILE A 1 256 ? 27.807 -17.807 -52.758 1.00 54.38 256 ILE A CA 1
ATOM 1981 C C . ILE A 1 256 ? 26.424 -17.157 -52.827 1.00 54.38 256 ILE A C 1
ATOM 1983 O O . ILE A 1 256 ? 25.793 -16.934 -51.792 1.00 54.38 256 ILE A O 1
ATOM 1987 N N . VAL A 1 257 ? 25.909 -16.922 -54.034 1.00 54.06 257 VAL A N 1
ATOM 1988 C CA . VAL A 1 257 ? 24.607 -16.272 -54.232 1.00 54.06 257 VAL A CA 1
ATOM 1989 C C . VAL A 1 257 ? 23.456 -17.126 -53.691 1.00 54.06 257 VAL A C 1
ATOM 1991 O O . VAL A 1 257 ? 22.605 -16.605 -52.969 1.00 54.06 257 VAL A O 1
ATOM 1994 N N . ALA A 1 258 ? 23.435 -18.433 -53.972 1.00 57.78 258 ALA A N 1
ATOM 1995 C CA . ALA A 1 258 ? 22.367 -19.333 -53.531 1.00 57.78 258 ALA A CA 1
ATOM 1996 C C . ALA A 1 258 ? 22.319 -19.485 -52.005 1.00 57.78 258 ALA A C 1
ATOM 1998 O O . ALA A 1 258 ? 21.242 -19.504 -51.410 1.00 57.78 258 ALA A O 1
ATOM 1999 N N . SER A 1 259 ? 23.478 -19.534 -51.353 1.00 57.00 259 SER A N 1
ATOM 2000 C CA . SER A 1 259 ? 23.557 -19.666 -49.898 1.00 57.00 259 SER A CA 1
ATOM 2001 C C . SER A 1 259 ? 23.190 -18.360 -49.186 1.00 57.00 259 SER A C 1
ATOM 2003 O O . SER A 1 259 ? 22.490 -18.400 -48.176 1.00 57.00 259 SER A O 1
ATOM 2005 N N . VAL A 1 260 ? 23.587 -17.194 -49.722 1.00 54.41 260 VAL A N 1
ATOM 2006 C CA . VAL A 1 260 ? 23.128 -15.892 -49.205 1.00 54.41 260 VAL A CA 1
ATOM 2007 C C . VAL A 1 260 ? 21.613 -15.772 -49.366 1.00 54.41 260 VAL A C 1
ATOM 2009 O O . VAL A 1 260 ? 20.925 -15.447 -48.399 1.00 54.41 260 VAL A O 1
ATOM 2012 N N . ALA A 1 261 ? 21.067 -16.107 -50.537 1.00 54.31 261 ALA A N 1
ATOM 2013 C CA . ALA A 1 261 ? 19.623 -16.107 -50.767 1.00 54.31 261 ALA A CA 1
ATOM 2014 C C . ALA A 1 261 ? 18.887 -17.074 -49.820 1.00 54.31 261 ALA A C 1
ATOM 2016 O O . ALA A 1 261 ? 17.863 -16.701 -49.248 1.00 54.31 261 ALA A O 1
ATOM 2017 N N . GLY A 1 262 ? 19.442 -18.268 -49.583 1.00 58.41 262 GLY A N 1
ATOM 2018 C CA . GLY A 1 262 ? 18.906 -19.261 -48.652 1.00 58.41 262 GLY A CA 1
ATOM 2019 C C . GLY A 1 262 ? 18.853 -18.758 -47.209 1.00 58.41 262 GLY A C 1
ATOM 2020 O O . GLY A 1 262 ? 17.790 -18.781 -46.597 1.00 58.41 262 GLY A O 1
ATOM 2021 N N . VAL A 1 263 ? 19.959 -18.221 -46.682 1.00 54.66 263 VAL A N 1
ATOM 2022 C CA . VAL A 1 263 ? 20.010 -17.646 -45.322 1.00 54.66 263 VAL A CA 1
ATOM 2023 C C . VAL A 1 263 ? 19.030 -16.477 -45.176 1.00 54.66 263 VAL A C 1
ATOM 2025 O O . VAL A 1 263 ? 18.323 -16.375 -44.173 1.00 54.66 263 VAL A O 1
ATOM 2028 N N . THR A 1 264 ? 18.931 -15.623 -46.198 1.00 51.84 264 THR A N 1
ATOM 2029 C CA . THR A 1 264 ? 18.047 -14.447 -46.168 1.00 51.84 264 THR A CA 1
ATOM 2030 C C . THR A 1 264 ? 16.566 -14.843 -46.232 1.00 51.84 264 THR A C 1
ATOM 2032 O O . THR A 1 264 ? 15.744 -14.277 -45.512 1.00 51.84 264 THR A O 1
ATOM 2035 N N . ALA A 1 265 ? 16.214 -15.848 -47.042 1.00 54.25 265 ALA A N 1
ATOM 2036 C CA . ALA A 1 265 ? 14.853 -16.380 -47.129 1.00 54.25 265 ALA A CA 1
ATOM 2037 C C . ALA A 1 265 ? 14.428 -17.102 -45.837 1.00 54.25 265 ALA A C 1
ATOM 2039 O O . ALA A 1 265 ? 13.291 -16.947 -45.387 1.00 54.25 265 ALA A O 1
ATOM 2040 N N . VAL A 1 266 ? 15.351 -17.832 -45.202 1.00 51.91 266 VAL A N 1
ATOM 2041 C CA . VAL A 1 266 ? 15.144 -18.510 -43.911 1.00 51.91 266 VAL A CA 1
ATOM 2042 C C . VAL A 1 266 ? 14.787 -17.514 -42.804 1.00 51.91 266 VAL A C 1
ATOM 2044 O O . VAL A 1 266 ? 13.806 -17.717 -42.083 1.00 51.91 266 VAL A O 1
ATOM 2047 N N . ASP A 1 267 ? 15.518 -16.401 -42.711 1.00 50.72 267 ASP A N 1
ATOM 2048 C CA . ASP A 1 267 ? 15.259 -15.371 -41.699 1.00 50.72 267 ASP A CA 1
ATOM 2049 C C . ASP A 1 267 ? 13.953 -14.591 -41.949 1.00 50.72 267 ASP A C 1
ATOM 2051 O O . ASP A 1 267 ? 13.350 -14.092 -40.994 1.00 50.72 267 ASP A O 1
ATOM 2055 N N . PHE A 1 268 ? 13.484 -14.511 -43.201 1.00 53.00 268 PHE A N 1
ATOM 2056 C CA . PHE A 1 268 ? 12.256 -13.790 -43.559 1.00 53.00 268 PHE A CA 1
ATOM 2057 C C . PHE A 1 268 ? 10.978 -14.634 -43.394 1.00 53.00 268 PHE A C 1
ATOM 2059 O O . PHE A 1 268 ? 9.940 -14.096 -43.014 1.00 53.00 268 PHE A O 1
ATOM 2066 N N . VAL A 1 269 ? 11.029 -15.948 -43.656 1.00 52.00 269 VAL A N 1
ATOM 2067 C CA . VAL A 1 269 ? 9.823 -16.803 -43.757 1.00 52.00 269 VAL A CA 1
ATOM 2068 C C . VAL A 1 269 ? 9.480 -17.557 -42.460 1.00 52.00 269 VAL A C 1
ATOM 2070 O O . VAL A 1 269 ? 8.304 -17.833 -42.200 1.00 52.00 269 VAL A O 1
ATOM 2073 N N . ILE A 1 270 ? 10.469 -17.915 -41.633 1.00 52.16 270 ILE A N 1
ATOM 2074 C CA . ILE A 1 270 ? 10.273 -18.902 -40.546 1.00 52.16 270 ILE A CA 1
ATOM 2075 C C . ILE A 1 270 ? 10.317 -18.281 -39.145 1.00 52.16 270 ILE A C 1
ATOM 2077 O O . ILE A 1 270 ? 9.740 -18.835 -38.209 1.00 52.16 270 ILE A O 1
ATOM 2081 N N . GLY A 1 271 ? 10.883 -17.082 -39.013 1.00 50.88 271 GLY A N 1
ATOM 2082 C CA . GLY A 1 271 ? 11.019 -16.393 -37.733 1.00 50.88 271 GLY A CA 1
ATOM 2083 C C . GLY A 1 271 ? 12.284 -16.806 -36.971 1.00 50.88 271 GLY A C 1
ATOM 2084 O O . GLY A 1 271 ? 12.787 -17.923 -37.080 1.00 50.88 271 GLY A O 1
ATOM 2085 N N . ARG A 1 272 ? 12.827 -15.851 -36.209 1.00 50.22 272 ARG A N 1
ATOM 2086 C CA . ARG A 1 272 ? 14.133 -15.950 -35.538 1.00 50.22 272 ARG A CA 1
ATOM 2087 C C . ARG A 1 272 ? 14.133 -17.016 -34.429 1.00 50.22 272 ARG A C 1
ATOM 2089 O O . ARG A 1 272 ? 13.235 -17.009 -33.593 1.00 50.22 272 ARG A O 1
ATOM 2096 N N . GLY A 1 273 ? 15.183 -17.846 -34.370 1.00 51.25 273 GLY A N 1
ATOM 2097 C CA . GLY A 1 273 ? 15.507 -18.695 -33.206 1.00 51.25 273 GLY A CA 1
ATOM 2098 C C . GLY A 1 273 ? 15.454 -20.218 -33.397 1.00 51.25 273 GLY A C 1
ATOM 2099 O O . GLY A 1 273 ? 15.565 -20.938 -32.411 1.00 51.25 273 GLY A O 1
ATOM 2100 N N . LYS A 1 274 ? 15.294 -20.736 -34.622 1.00 55.72 274 LYS A N 1
ATOM 2101 C CA . LYS A 1 274 ? 15.307 -22.188 -34.898 1.00 55.72 274 LYS A CA 1
ATOM 2102 C C . LYS A 1 274 ? 16.623 -22.637 -35.542 1.00 55.72 274 LYS A C 1
ATOM 2104 O O . LYS A 1 274 ? 16.666 -23.020 -36.710 1.00 55.72 274 LYS A O 1
ATOM 2109 N N . ASP A 1 275 ? 17.702 -22.560 -34.766 1.00 53.06 275 ASP A N 1
ATOM 2110 C CA . ASP A 1 275 ? 19.078 -22.792 -35.231 1.00 53.06 275 ASP A CA 1
ATOM 2111 C C . ASP A 1 275 ? 19.365 -24.277 -35.557 1.00 53.06 275 ASP A C 1
ATOM 2113 O O . ASP A 1 275 ? 20.206 -24.586 -36.401 1.00 53.06 275 ASP A O 1
ATOM 2117 N N . THR A 1 276 ? 18.612 -25.213 -34.969 1.00 52.84 276 THR A N 1
ATOM 2118 C CA . THR A 1 276 ? 18.769 -26.665 -35.180 1.00 52.84 276 THR A CA 1
ATOM 2119 C C . THR A 1 276 ? 18.447 -27.107 -36.603 1.00 52.84 276 THR A C 1
ATOM 2121 O O . THR A 1 276 ? 19.167 -27.928 -37.168 1.00 52.84 276 THR A O 1
ATOM 2124 N N . ALA A 1 277 ? 17.406 -26.544 -37.217 1.00 53.94 277 ALA A N 1
ATOM 2125 C CA . ALA A 1 277 ? 17.000 -26.923 -38.566 1.00 53.94 277 ALA A CA 1
ATOM 2126 C C . ALA A 1 277 ? 18.008 -26.431 -39.624 1.00 53.94 277 ALA A C 1
ATOM 2128 O O . ALA A 1 277 ? 18.286 -27.142 -40.587 1.00 53.94 277 ALA A O 1
ATOM 2129 N N . PHE A 1 278 ? 18.611 -25.253 -39.418 1.00 55.06 278 PHE A N 1
ATOM 2130 C CA . PHE A 1 278 ? 19.650 -24.726 -40.308 1.00 55.06 278 PHE A CA 1
ATOM 2131 C C . PHE A 1 278 ? 20.929 -25.569 -40.242 1.00 55.06 278 PHE A C 1
ATOM 2133 O O . PHE A 1 278 ? 21.455 -25.975 -41.277 1.00 55.06 278 PHE A O 1
ATOM 2140 N N . VAL A 1 279 ? 21.395 -25.893 -39.029 1.00 53.84 279 VAL A N 1
ATOM 2141 C CA . VAL A 1 279 ? 22.581 -26.742 -38.827 1.00 53.84 279 VAL A CA 1
ATOM 2142 C C . VAL A 1 279 ?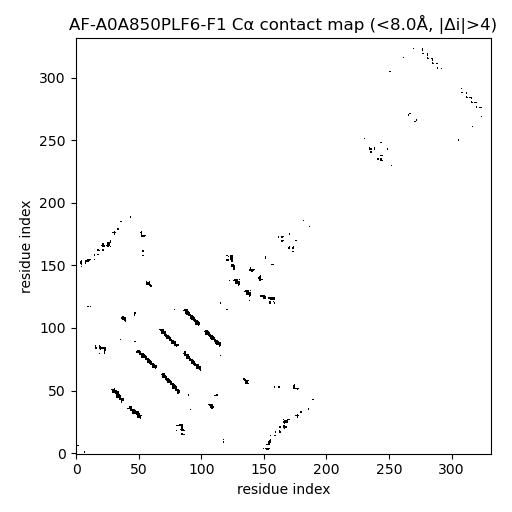 22.356 -28.145 -39.396 1.00 53.84 279 VAL A C 1
ATOM 2144 O O . VAL A 1 279 ? 23.246 -28.687 -40.047 1.00 53.84 279 VAL A O 1
ATOM 2147 N N . PHE A 1 280 ? 21.157 -28.712 -39.223 1.00 52.44 280 PHE A N 1
ATOM 2148 C CA . PHE A 1 280 ? 20.805 -30.013 -39.792 1.00 52.44 280 PHE A CA 1
ATOM 2149 C C . PHE A 1 280 ? 20.796 -29.990 -41.328 1.00 52.44 280 PHE A C 1
ATOM 2151 O O . PHE A 1 280 ? 21.418 -30.845 -41.955 1.00 52.44 280 PHE A O 1
ATOM 2158 N N . GLY A 1 281 ? 20.165 -28.984 -41.944 1.00 55.84 281 GLY A N 1
ATOM 2159 C CA . GLY A 1 281 ? 20.153 -28.827 -43.402 1.00 55.84 281 GLY A CA 1
ATOM 2160 C C . GLY A 1 281 ? 21.557 -28.646 -43.991 1.00 55.84 281 GLY A C 1
ATOM 2161 O O . GLY A 1 281 ? 21.894 -29.288 -44.986 1.00 55.84 281 GLY A O 1
ATOM 2162 N N . ALA A 1 282 ? 22.403 -27.840 -43.342 1.00 55.12 282 ALA A N 1
ATOM 2163 C CA . ALA A 1 282 ? 23.795 -27.645 -43.746 1.00 55.12 282 ALA A CA 1
ATOM 2164 C C . ALA A 1 282 ? 24.628 -28.934 -43.619 1.00 55.12 282 ALA A C 1
ATOM 2166 O O . ALA A 1 282 ? 25.402 -29.255 -44.521 1.00 55.12 282 ALA A O 1
ATOM 2167 N N . ALA A 1 283 ? 24.444 -29.701 -42.540 1.00 52.22 283 ALA A N 1
ATOM 2168 C CA . ALA A 1 283 ? 25.135 -30.973 -42.332 1.00 52.22 283 ALA A CA 1
ATOM 2169 C C . ALA A 1 283 ? 24.736 -32.029 -43.376 1.00 52.22 283 ALA A C 1
ATOM 2171 O O . ALA A 1 283 ? 25.604 -32.719 -43.911 1.00 52.22 283 ALA A O 1
ATOM 2172 N N . VAL A 1 284 ? 23.445 -32.122 -43.714 1.00 52.78 284 VAL A N 1
ATOM 2173 C CA . VAL A 1 284 ? 22.958 -33.034 -44.761 1.00 52.78 284 VAL A CA 1
ATOM 2174 C C . VAL A 1 284 ? 23.484 -32.621 -46.136 1.00 52.78 284 VAL A C 1
ATOM 2176 O O . VAL A 1 284 ? 23.969 -33.476 -46.875 1.00 52.78 284 VAL A O 1
ATOM 2179 N N . GLY A 1 285 ? 23.457 -31.325 -46.464 1.00 56.22 285 GLY A N 1
ATOM 2180 C CA . GLY A 1 285 ? 24.009 -30.814 -47.722 1.00 56.22 285 GLY A CA 1
ATOM 2181 C C . GLY A 1 285 ? 25.506 -31.106 -47.870 1.00 56.22 285 GLY A C 1
ATOM 2182 O O . GLY A 1 285 ? 25.946 -31.549 -48.930 1.00 56.22 285 GLY A O 1
ATOM 2183 N N . LEU A 1 286 ? 26.278 -30.937 -46.790 1.00 52.03 286 LEU A N 1
ATOM 2184 C CA . LEU A 1 286 ? 27.704 -31.266 -46.757 1.00 52.03 286 LEU A CA 1
ATOM 2185 C C . LEU A 1 286 ? 27.949 -32.773 -46.928 1.00 52.03 286 LEU A C 1
ATOM 2187 O O . LEU A 1 286 ? 28.812 -33.163 -47.710 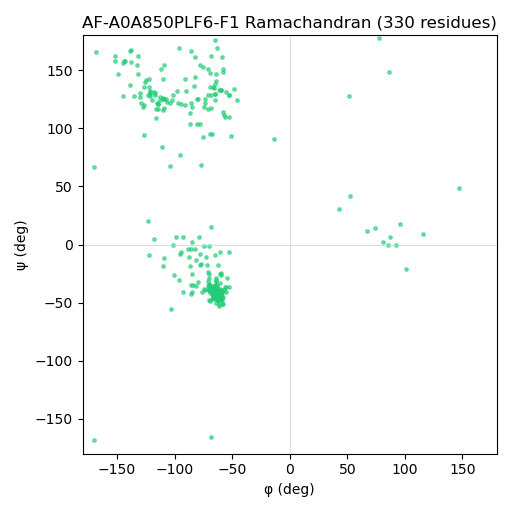1.00 52.03 286 LEU A O 1
ATOM 2191 N N . ALA A 1 287 ? 27.179 -33.623 -46.242 1.00 50.97 287 ALA A N 1
ATOM 2192 C CA . ALA A 1 287 ? 27.290 -35.075 -46.370 1.00 50.97 287 ALA A CA 1
ATOM 2193 C C . ALA A 1 287 ? 26.966 -35.554 -47.794 1.00 50.97 287 ALA A C 1
ATOM 2195 O O . ALA A 1 287 ? 27.677 -36.406 -48.326 1.00 50.97 287 ALA A O 1
ATOM 2196 N N . LEU A 1 288 ? 25.944 -34.972 -48.436 1.00 51.53 288 LEU A N 1
ATOM 2197 C CA . LEU A 1 288 ? 25.602 -35.275 -49.826 1.00 51.53 288 LEU A CA 1
ATOM 2198 C C . LEU A 1 288 ? 26.719 -34.850 -50.783 1.00 51.53 288 LEU A C 1
ATOM 2200 O O . LEU A 1 288 ? 27.099 -35.623 -51.658 1.00 51.53 288 LEU A O 1
ATOM 2204 N N . ALA A 1 289 ? 27.270 -33.647 -50.597 1.00 52.53 289 ALA A N 1
ATOM 2205 C CA . ALA A 1 289 ? 28.376 -33.154 -51.410 1.00 52.53 289 ALA A CA 1
ATOM 2206 C C . ALA A 1 289 ? 29.611 -34.061 -51.288 1.00 52.53 289 ALA A C 1
ATOM 2208 O O . ALA A 1 289 ? 30.203 -34.423 -52.301 1.00 52.53 289 ALA A O 1
ATOM 2209 N N . ILE A 1 290 ? 29.962 -34.489 -50.070 1.00 51.88 290 ILE A N 1
ATOM 2210 C CA . ILE A 1 290 ? 31.069 -35.426 -49.825 1.00 51.88 290 ILE A CA 1
ATOM 2211 C C . ILE A 1 290 ? 30.794 -36.779 -50.496 1.00 51.88 290 ILE A C 1
ATOM 2213 O O . ILE A 1 290 ? 31.652 -37.279 -51.218 1.00 51.88 290 ILE A O 1
ATOM 2217 N N . TYR A 1 291 ? 29.601 -37.352 -50.307 1.00 50.72 291 TYR A N 1
ATOM 2218 C CA . TYR A 1 291 ? 29.217 -38.635 -50.905 1.00 50.72 291 TYR A CA 1
ATOM 2219 C C . TYR A 1 291 ? 29.318 -38.613 -52.435 1.00 50.72 291 TYR A C 1
ATOM 2221 O O . TYR A 1 291 ? 29.879 -39.528 -53.033 1.00 50.72 291 TYR A O 1
ATOM 2229 N N . LEU A 1 292 ? 28.820 -37.547 -53.063 1.00 51.59 292 LEU A N 1
ATOM 2230 C CA . LEU A 1 292 ? 28.845 -37.385 -54.515 1.00 51.59 292 LEU A CA 1
ATOM 2231 C C . LEU A 1 292 ? 30.270 -37.148 -55.028 1.00 51.59 292 LEU A C 1
ATOM 2233 O O . LEU A 1 292 ? 30.659 -37.749 -56.018 1.00 51.59 292 LEU A O 1
ATOM 2237 N N . THR A 1 293 ? 31.088 -36.369 -54.314 1.00 50.34 293 THR A N 1
ATOM 2238 C CA . THR A 1 293 ? 32.499 -36.148 -54.685 1.00 50.34 293 THR A CA 1
ATOM 2239 C C . THR A 1 293 ? 33.323 -37.440 -54.612 1.00 50.34 293 THR A C 1
ATOM 2241 O O . THR A 1 293 ? 34.221 -37.643 -55.422 1.00 50.34 293 THR A O 1
ATOM 2244 N N . ILE A 1 294 ? 33.023 -38.327 -53.655 1.00 50.56 294 ILE A N 1
ATOM 2245 C CA . ILE A 1 294 ? 33.719 -39.613 -53.496 1.00 50.56 294 ILE A CA 1
ATOM 2246 C C . ILE A 1 294 ? 33.260 -40.633 -54.549 1.00 50.56 294 ILE A C 1
ATOM 2248 O O . ILE A 1 294 ? 34.091 -41.361 -55.086 1.00 50.56 294 ILE A O 1
ATOM 2252 N N . ASN A 1 295 ? 31.959 -40.692 -54.851 1.00 47.78 295 ASN A N 1
ATOM 2253 C CA . ASN A 1 295 ? 31.407 -41.711 -55.750 1.00 47.78 295 ASN A CA 1
ATOM 2254 C C . ASN A 1 295 ? 31.453 -41.352 -57.241 1.00 47.78 295 ASN A C 1
ATOM 2256 O O . ASN A 1 295 ? 31.357 -42.261 -58.059 1.00 47.78 295 ASN A O 1
ATOM 2260 N N . ASP A 1 296 ? 31.620 -40.079 -57.605 1.00 46.12 296 ASP A N 1
ATOM 2261 C CA . ASP A 1 296 ? 31.712 -39.638 -59.009 1.00 46.12 296 ASP A CA 1
ATOM 2262 C C . ASP A 1 296 ? 33.169 -39.559 -59.518 1.00 46.12 296 ASP A C 1
ATOM 2264 O O . ASP A 1 296 ? 33.430 -39.161 -60.650 1.00 46.12 296 ASP A O 1
ATOM 2268 N N . ALA A 1 297 ? 34.146 -40.006 -58.715 1.00 44.41 297 ALA A N 1
ATOM 2269 C CA . ALA A 1 297 ? 35.572 -40.057 -59.067 1.00 44.41 297 ALA A CA 1
ATOM 2270 C C . ALA A 1 297 ? 35.927 -41.087 -60.172 1.00 44.41 297 ALA A C 1
ATOM 2272 O O . ALA A 1 297 ? 37.095 -41.428 -60.345 1.00 44.41 297 ALA A O 1
ATOM 2273 N N . GLY A 1 298 ? 34.932 -41.596 -60.907 1.00 41.22 298 GLY A N 1
ATOM 2274 C CA . GLY A 1 298 ? 35.079 -42.593 -61.971 1.00 41.22 298 GLY A CA 1
ATOM 2275 C C . GLY A 1 298 ? 34.648 -42.138 -63.369 1.00 41.22 298 GLY A C 1
ATOM 2276 O O . GLY A 1 298 ? 34.658 -42.966 -64.275 1.00 41.22 298 GLY A O 1
ATOM 2277 N N . VAL A 1 299 ? 34.267 -40.873 -63.574 1.00 41.22 299 VAL A N 1
ATOM 2278 C CA . VAL A 1 299 ? 33.899 -40.358 -64.906 1.00 41.22 299 VAL A CA 1
ATOM 2279 C C . VAL A 1 299 ? 34.957 -39.365 -65.377 1.00 41.22 299 VAL A C 1
ATOM 2281 O O . VAL A 1 299 ? 34.837 -38.153 -65.208 1.00 41.22 299 VAL A O 1
ATOM 2284 N N . GLU A 1 300 ? 36.028 -39.900 -65.960 1.00 42.19 300 GLU A N 1
ATOM 2285 C CA . GLU A 1 300 ? 36.882 -39.127 -66.861 1.00 42.19 300 GLU A CA 1
ATOM 2286 C C . GLU A 1 300 ? 36.004 -38.641 -68.043 1.00 42.19 300 GLU A C 1
ATOM 2288 O O . GLU A 1 300 ? 35.223 -39.419 -68.587 1.00 42.19 300 GLU A O 1
ATOM 2293 N N . ASP A 1 301 ? 36.105 -37.349 -68.391 1.00 43.59 301 ASP A N 1
ATOM 2294 C CA . ASP A 1 301 ? 35.499 -36.645 -69.549 1.00 43.59 301 ASP A CA 1
ATOM 2295 C C . ASP A 1 301 ? 34.170 -35.858 -69.446 1.00 43.59 301 ASP A C 1
ATOM 2297 O O . ASP A 1 301 ? 33.642 -35.447 -70.481 1.00 43.59 301 ASP A O 1
ATOM 2301 N N . VAL A 1 302 ? 33.654 -35.465 -68.272 1.00 39.53 302 VAL A N 1
ATOM 2302 C CA . VAL A 1 302 ? 32.538 -34.482 -68.244 1.00 39.53 302 VAL A CA 1
ATOM 2303 C C . VAL A 1 302 ? 32.824 -33.296 -67.331 1.00 39.53 302 VAL A C 1
ATOM 2305 O O . VAL A 1 302 ? 32.977 -33.434 -66.120 1.00 39.53 302 VAL A O 1
ATOM 2308 N N . GLY A 1 303 ? 32.868 -32.103 -67.939 1.00 43.38 303 GLY A N 1
ATOM 2309 C CA . GLY A 1 303 ? 32.968 -30.821 -67.251 1.00 43.38 303 GLY A CA 1
ATOM 2310 C C . GLY A 1 303 ? 31.994 -30.753 -66.080 1.00 43.38 303 GLY A C 1
ATOM 2311 O O . GLY A 1 303 ? 30.804 -30.989 -66.266 1.00 43.38 303 GLY A O 1
ATOM 2312 N N . VAL A 1 304 ? 32.551 -30.478 -64.895 1.00 43.06 304 VAL A N 1
ATOM 2313 C CA . VAL A 1 304 ? 31.913 -30.373 -63.571 1.00 43.06 304 VAL A CA 1
ATOM 2314 C C . VAL A 1 304 ? 30.390 -30.296 -63.673 1.00 43.06 304 VAL A C 1
ATOM 2316 O O . VAL A 1 304 ? 29.811 -29.219 -63.830 1.00 43.06 304 VAL A O 1
ATOM 2319 N N . SER A 1 305 ? 29.742 -31.461 -63.631 1.00 47.69 305 SER A N 1
ATOM 2320 C CA . SER A 1 305 ? 28.291 -31.553 -63.687 1.00 47.69 305 SER A CA 1
ATOM 2321 C C . SER A 1 305 ? 27.729 -30.736 -62.524 1.00 47.69 305 SER A C 1
ATOM 2323 O O . SER A 1 305 ? 27.953 -31.048 -61.360 1.00 47.69 305 SER A O 1
ATOM 2325 N N . LEU A 1 306 ? 27.017 -29.647 -62.821 1.00 48.09 306 LEU A N 1
ATOM 2326 C CA . LEU A 1 306 ? 26.322 -28.816 -61.827 1.00 48.09 306 LEU A CA 1
ATOM 2327 C C . LEU A 1 306 ? 25.184 -29.577 -61.125 1.00 48.09 306 LEU A C 1
ATOM 2329 O O . LEU A 1 306 ? 24.607 -29.081 -60.157 1.00 48.09 306 LEU A O 1
ATOM 2333 N N . ILE A 1 307 ? 24.845 -30.771 -61.611 1.00 48.25 307 ILE A N 1
ATOM 2334 C CA . ILE A 1 307 ? 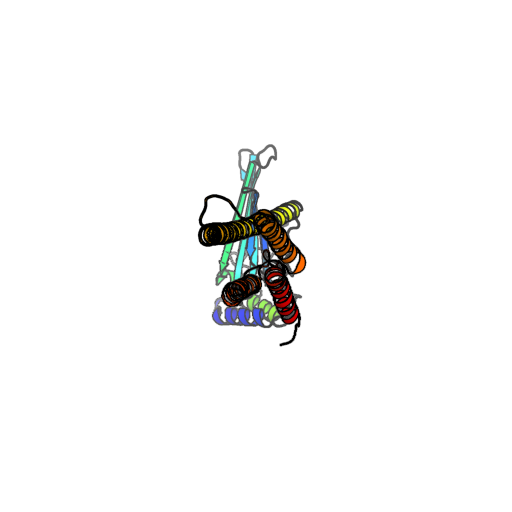23.674 -31.549 -61.214 1.00 48.25 307 ILE A CA 1
ATOM 2335 C C . ILE A 1 307 ? 23.784 -32.092 -59.778 1.00 48.25 307 ILE A C 1
ATOM 2337 O O . ILE A 1 307 ? 22.846 -31.851 -59.018 1.00 48.25 307 ILE A O 1
ATOM 2341 N N . PRO A 1 308 ? 24.886 -32.730 -59.328 1.00 48.69 308 PRO A N 1
ATOM 2342 C CA . PRO A 1 308 ? 24.999 -33.267 -57.972 1.00 48.69 308 PRO A CA 1
ATOM 2343 C C . PRO A 1 308 ? 24.995 -32.152 -56.913 1.00 48.69 308 PRO A C 1
ATOM 2345 O O . PRO A 1 308 ? 24.369 -32.282 -55.862 1.00 48.69 308 PRO A O 1
ATOM 2348 N N . PHE A 1 309 ? 25.608 -31.005 -57.222 1.00 52.41 309 PHE A N 1
ATOM 2349 C CA . PHE A 1 309 ? 25.637 -29.833 -56.341 1.00 52.41 309 PHE A CA 1
ATOM 2350 C C . PHE A 1 309 ? 24.290 -29.102 -56.281 1.00 52.41 309 PHE A C 1
ATOM 2352 O O . PHE A 1 309 ? 23.849 -28.707 -55.201 1.00 52.41 309 PHE A O 1
ATOM 2359 N N . SER A 1 310 ? 23.592 -28.981 -57.415 1.00 49.72 310 SER A N 1
ATOM 2360 C CA . SER A 1 310 ? 22.227 -28.439 -57.456 1.00 49.72 310 SER A CA 1
ATOM 2361 C C . SER A 1 310 ? 21.252 -29.353 -56.712 1.00 49.72 310 SER A C 1
ATOM 2363 O O . SER A 1 310 ? 20.401 -28.869 -55.972 1.00 49.72 310 SER A O 1
ATOM 2365 N N . LEU A 1 311 ? 21.414 -30.675 -56.831 1.00 47.84 311 LEU A N 1
ATOM 2366 C CA . LEU A 1 311 ? 20.648 -31.660 -56.070 1.00 47.84 311 LEU A CA 1
ATOM 2367 C C . LEU A 1 311 ? 20.924 -31.568 -54.570 1.00 47.84 311 LEU A C 1
ATOM 2369 O O . LEU A 1 311 ? 19.969 -31.622 -53.804 1.00 47.84 311 LEU A O 1
ATOM 2373 N N . ALA A 1 312 ? 22.172 -31.371 -54.133 1.00 52.78 312 ALA A N 1
ATOM 2374 C CA . ALA A 1 312 ? 22.506 -31.171 -52.719 1.00 52.78 312 ALA A CA 1
ATOM 2375 C C . ALA A 1 312 ? 21.896 -29.873 -52.151 1.00 52.78 312 ALA A C 1
ATOM 2377 O O . ALA A 1 312 ? 21.320 -29.877 -51.062 1.00 52.78 312 ALA A O 1
ATOM 2378 N N . ALA A 1 313 ? 21.943 -28.774 -52.910 1.00 53.03 313 ALA A N 1
ATOM 2379 C CA . ALA A 1 313 ? 21.333 -27.503 -52.515 1.00 53.03 313 ALA A CA 1
ATOM 2380 C C . ALA A 1 313 ? 19.795 -27.585 -52.454 1.00 53.03 313 ALA A C 1
ATOM 2382 O O . ALA A 1 313 ? 19.179 -27.125 -51.491 1.00 53.03 313 ALA A O 1
ATOM 2383 N N . VAL A 1 314 ? 19.168 -28.218 -53.451 1.00 51.84 314 VAL A N 1
ATOM 2384 C CA . VAL A 1 314 ? 17.711 -28.406 -53.507 1.00 51.84 314 VAL A CA 1
ATOM 2385 C C . VAL A 1 314 ? 17.238 -29.386 -52.433 1.00 51.84 314 VAL A C 1
ATOM 2387 O O . VAL A 1 314 ? 16.245 -29.115 -51.768 1.00 51.84 314 VAL A O 1
ATOM 2390 N N . SER A 1 315 ? 17.951 -30.488 -52.194 1.00 49.56 315 SER A N 1
ATOM 2391 C CA . SER A 1 315 ? 17.593 -31.445 -51.137 1.00 49.56 315 SER A CA 1
ATOM 2392 C C . SER A 1 315 ? 17.761 -30.857 -49.734 1.00 49.56 315 SER A C 1
ATOM 2394 O O . SER A 1 315 ? 16.900 -31.092 -48.887 1.00 49.56 315 SER A O 1
ATOM 2396 N N . GLY A 1 316 ? 18.773 -30.011 -49.503 1.00 53.44 316 GLY A N 1
ATOM 2397 C CA . GLY A 1 316 ? 18.903 -29.224 -48.271 1.00 53.44 316 GLY A CA 1
ATOM 2398 C C . GLY A 1 316 ? 17.727 -28.264 -48.051 1.00 53.44 316 GLY A C 1
ATOM 2399 O O . GLY A 1 316 ? 17.164 -28.220 -46.957 1.00 53.44 316 GLY A O 1
ATOM 2400 N N . LEU A 1 317 ? 17.293 -27.555 -49.101 1.00 51.91 317 LEU A N 1
ATOM 2401 C CA . LEU A 1 317 ? 16.113 -26.678 -49.067 1.00 51.91 317 LEU A CA 1
ATOM 2402 C C . LEU A 1 317 ? 14.803 -27.451 -48.831 1.00 51.91 317 LEU A C 1
ATOM 2404 O O . LEU A 1 317 ? 13.961 -27.009 -48.047 1.00 51.91 317 LEU A O 1
ATOM 2408 N N . VAL A 1 318 ? 14.632 -28.613 -49.470 1.00 50.03 318 VAL A N 1
ATOM 2409 C CA . VAL A 1 318 ? 13.425 -29.450 -49.356 1.00 50.03 318 VAL A CA 1
ATOM 2410 C C . VAL A 1 318 ? 13.318 -30.099 -47.975 1.00 50.03 318 VAL A C 1
ATOM 2412 O O . VAL A 1 318 ? 12.267 -30.003 -47.344 1.00 50.03 318 VAL A O 1
ATOM 2415 N N . LEU A 1 319 ? 14.393 -30.707 -47.461 1.00 48.12 319 LEU A N 1
ATOM 2416 C CA . LEU A 1 319 ? 14.397 -31.326 -46.127 1.00 48.12 319 LEU A CA 1
ATOM 2417 C C . LEU A 1 319 ? 14.156 -30.296 -45.021 1.00 48.12 319 LEU A C 1
ATOM 2419 O O . LEU A 1 319 ? 13.438 -30.566 -44.058 1.00 48.12 319 LEU A O 1
ATOM 2423 N N . TYR A 1 320 ? 14.693 -29.090 -45.193 1.00 52.34 320 TYR A N 1
ATOM 2424 C CA . TYR A 1 320 ? 14.441 -27.976 -44.292 1.00 52.34 320 TYR A CA 1
ATOM 2425 C C . TYR A 1 320 ? 12.983 -27.487 -44.356 1.00 52.34 320 TYR A C 1
ATOM 2427 O O . TYR A 1 320 ? 12.371 -27.244 -43.317 1.00 52.34 320 TYR A O 1
ATOM 2435 N N . GLY A 1 321 ? 12.386 -27.415 -45.552 1.00 48.62 321 GLY A N 1
ATOM 2436 C CA . GLY A 1 321 ? 10.961 -27.111 -45.723 1.00 48.62 321 GLY A CA 1
ATOM 2437 C C . GLY A 1 321 ? 10.045 -28.127 -45.032 1.00 48.62 321 GLY A C 1
ATOM 2438 O O . GLY A 1 321 ? 9.077 -27.738 -44.380 1.00 48.62 321 GLY A O 1
ATOM 2439 N N . VAL A 1 322 ? 10.384 -29.418 -45.099 1.00 50.09 322 VAL A N 1
ATOM 2440 C CA . VAL A 1 322 ? 9.643 -30.497 -44.420 1.00 50.09 322 VAL A CA 1
ATOM 2441 C C . VAL A 1 322 ? 9.761 -30.389 -42.894 1.00 50.09 322 VAL A C 1
ATOM 2443 O O . VAL A 1 322 ? 8.743 -30.458 -42.207 1.00 50.09 322 VAL A O 1
ATOM 2446 N N . ALA A 1 323 ? 10.961 -30.133 -42.360 1.00 47.34 323 ALA A N 1
ATOM 2447 C CA . ALA A 1 323 ? 11.173 -29.928 -40.923 1.00 47.34 323 ALA A CA 1
ATOM 2448 C C . ALA A 1 323 ? 10.475 -28.658 -40.391 1.00 47.34 323 ALA A C 1
ATOM 2450 O O . ALA A 1 323 ? 9.940 -28.638 -39.283 1.00 47.34 323 ALA A O 1
ATOM 2451 N N . ALA A 1 324 ? 10.423 -27.592 -41.195 1.00 48.91 324 ALA A N 1
ATOM 2452 C CA . ALA A 1 324 ? 9.712 -26.363 -40.851 1.00 48.91 324 ALA A CA 1
ATOM 2453 C C . ALA A 1 324 ? 8.178 -26.530 -40.863 1.00 48.91 324 ALA A C 1
ATOM 2455 O O . ALA A 1 324 ? 7.479 -25.828 -40.127 1.00 48.91 324 ALA A O 1
ATOM 2456 N N . LEU A 1 325 ? 7.651 -27.451 -41.680 1.00 46.69 325 LEU A N 1
ATOM 2457 C CA . LEU A 1 325 ? 6.223 -27.773 -41.756 1.00 46.69 325 LEU A CA 1
ATOM 2458 C C . LEU A 1 325 ? 5.772 -28.732 -40.646 1.00 46.69 325 LEU A C 1
ATOM 2460 O O . LEU A 1 325 ? 4.672 -28.552 -40.123 1.00 46.69 325 LEU A O 1
ATOM 2464 N N . SER A 1 326 ? 6.604 -29.696 -40.233 1.00 45.47 326 SER A N 1
ATOM 2465 C CA . SER A 1 326 ? 6.274 -30.604 -39.121 1.00 45.47 326 SER A CA 1
ATOM 2466 C C . SER A 1 326 ? 6.139 -29.874 -37.781 1.00 45.47 326 SER A C 1
ATOM 2468 O O . SER A 1 326 ? 5.307 -30.237 -36.958 1.00 45.47 326 SER A O 1
ATOM 2470 N N . ASP A 1 327 ? 6.892 -28.789 -37.602 1.00 42.59 327 ASP A N 1
ATOM 2471 C CA . ASP A 1 327 ? 6.880 -27.933 -36.411 1.00 42.59 327 ASP A CA 1
ATOM 2472 C C . ASP A 1 327 ? 5.694 -26.950 -36.342 1.00 42.59 327 ASP A C 1
ATOM 2474 O O . ASP A 1 327 ? 5.526 -26.242 -35.346 1.00 42.59 327 ASP A O 1
ATOM 2478 N N . ARG A 1 328 ? 4.894 -26.849 -37.412 1.00 44.25 328 ARG A N 1
ATOM 2479 C CA . ARG A 1 328 ? 3.703 -25.987 -37.482 1.00 44.25 328 ARG A CA 1
ATOM 2480 C C . ARG A 1 328 ? 2.394 -26.737 -37.234 1.00 44.25 328 ARG A C 1
ATOM 2482 O O . ARG A 1 328 ? 1.348 -26.110 -37.359 1.00 44.25 328 ARG A O 1
ATOM 2489 N N . VAL A 1 329 ? 2.423 -28.020 -36.860 1.00 40.31 329 VAL A N 1
ATOM 2490 C CA . VAL A 1 329 ? 1.227 -28.740 -36.388 1.00 40.31 329 VAL A CA 1
ATOM 2491 C C . VAL A 1 329 ? 1.080 -28.513 -34.878 1.00 40.31 329 VAL A C 1
ATOM 2493 O O . VAL A 1 329 ? 1.808 -29.128 -34.102 1.00 40.31 329 VAL A O 1
ATOM 2496 N N . PRO A 1 330 ? 0.162 -27.646 -34.412 1.00 40.66 330 PRO A N 1
ATOM 2497 C CA . PRO A 1 330 ? -0.098 -27.497 -32.992 1.00 40.66 330 PRO A CA 1
ATOM 2498 C C . PRO A 1 330 ? -1.021 -28.647 -32.587 1.00 40.66 330 PRO A C 1
ATOM 2500 O O . PRO A 1 330 ? -2.210 -28.629 -32.9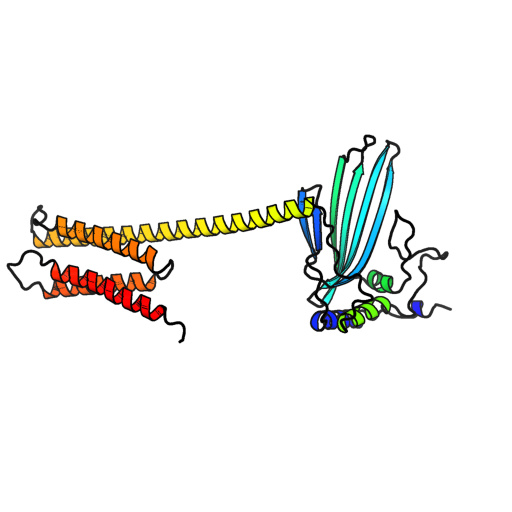02 1.00 40.66 330 PRO A O 1
ATOM 2503 N N . GLY A 1 331 ? -0.469 -29.666 -31.931 1.00 45.84 331 GLY A N 1
ATOM 2504 C CA . GLY A 1 331 ? -1.275 -30.765 -31.398 1.00 45.84 331 GLY A CA 1
ATOM 2505 C C . GLY A 1 331 ? -0.602 -32.130 -31.386 1.00 45.84 331 GLY A C 1
ATOM 2506 O O . GLY A 1 331 ? -1.228 -33.091 -31.823 1.00 45.84 331 GLY A O 1
ATOM 2507 N N . ARG A 1 332 ? 0.632 -32.221 -30.884 1.00 34.78 332 ARG A N 1
ATOM 2508 C CA . ARG A 1 332 ? 1.157 -33.372 -30.136 1.00 34.78 332 ARG A CA 1
ATOM 2509 C C . ARG A 1 332 ? 2.177 -32.881 -29.122 1.00 34.78 332 ARG A C 1
ATOM 2511 O O . ARG A 1 332 ? 2.903 -31.925 -29.467 1.00 34.78 332 ARG A O 1
#

pLDDT: mean 70.51, std 19.51, range [34.78, 98.44]

Secondary structure (DSSP, 8-state):
---HHHH----HHHHHHHHHHHHHH--SPPB--EEEEETTTTEEEEEE-SEEEEEEEEEEEEEE-TTS-EEEEEEEEEEEEETTS-EEEEEEEEEEEE-TTS-EEEEEEEEEEEEPPHHHHHGGGB-EEE--SSS-EEE---STTS-PPBS-SSTTHHHHHHHHHHHTT--TTS--S------HHHHHHHHHHHHHHHHHHHHHHHHHHHHHHHHHHHHHHHHHHHHHHHHHHHHHHHHSSSSPPTTHHHHHHHHHHHHHHHHHHHHHHT-TT-HHHHHHHHHHHHHHHHHHHHHTTT-TT----HHHHHHHHHHHHHHHHHHHHHTT----

Mean predicted aligned error: 18.08 Å

Sequence (332 aa):
MGSSYERSRLDQPAVEHLAQLAARATSVTPAPVLNYVNRGEKRYVRVLGPHWVLDRRMENSELKAPNGYKEETHVDEVYAVLQDGSLVVASITEEIVIAPSRNITAYHDSHTLRPMTDADIQAFDFAKVRYDSSRVWGDLVRNRNGVGSPQCSTKGQGVTGLLEDLLRGRTKNLPGPLGGLQDPALESLHRAEKSAAASATRRRNRKSLLETVNERVKFAALAWLFIAGVIVLANYLVSRGPGFVDGSYWVAAAIIVASVAGVTAVDFVIGRGKDTAFVFGAAVGLALAIYLTINDAGVEDVGVSLIPFSLAAVSGLVLYGVAALSDRVPGR

Nearest PDB structures (foldseek):
  5o68-assembly4_L  TM=5.533E-01  e=7.385E+00  Pseudomonas sp. UK4
  6ntr-assembly1_A  TM=4.374E-01  e=3.977E+00  Brucella abortus
  5o67-assembly1_A  TM=4.451E-01  e=4.708E+00  Pseudomonas sp. UK4